Protein AF-A0A5Q0P3U8-F1 (afdb_monomer_lite)

Foldseek 3Di:
DDPVVVVLVVLVVVLVVLLVVLVVVLVVCCVPPVPNVVSVVSNVVSVVSVVVSVVSVVVVVVVLVVLLLVLLVLLVVLLVVLVVVVVVVVCVVVVPPVVCVPPQPDLVNLVVVLVVLVVNLVVSLVSLVVSLVVDDPVLVVLSVVLNVVSVVVNVVSVVVNVCVVPDDDDDDDCVSNVVSSVVNSVSSVCSNVVDD

Organism: NCBI:txid2662362

Radius of gyration: 30.24 Å; chains: 1; bounding box: 71×27×87 Å

Sequence (196 aa):
MKKSENLVATLLVIYGILCAISIALYALIQLFVDDKPTATNLLLWSATIFAPIAVLMTYTSWKEQKREEEVANLARKLHIDLTKISSFVVDIAQSQNPKSRTTLIQKDGAKYLLKNFSSIISIHMGDLGRVKEYCNDEYSKVIDTFLLETEKVHQYIVYSAWELRKVDYQGVDLSDYHNNFRRMCDCLFEISNYRN

Secondary structure (DSSP, 8-state):
--HHHHHHHHHHHHHHHHHHHHHHHHHHHHHHT--HHHHHHHHHHHHHHHHHHHHHHHHHHHHHHHHHHHHHHHHHHHHHHHHHHHHHHHHHHHT--GGGHHHH-SHHHHHHHHHHHHHHHHHHHHHHHHHHHHS-HHHHHHHHHHHHHHHHHHHHHHHHHHHTTT---PPP--HHHHHHHHHHHHHHHHHHHTT-

pLDDT: mean 70.53, std 15.49, range [35.03, 91.31]

Structure (mmCIF, N/CA/C/O backbone):
data_AF-A0A5Q0P3U8-F1
#
_entry.id   AF-A0A5Q0P3U8-F1
#
loop_
_atom_site.group_PDB
_atom_site.id
_atom_site.type_symbol
_atom_site.label_atom_id
_atom_site.label_alt_id
_atom_site.label_comp_id
_atom_site.label_asym_id
_atom_site.label_entity_id
_atom_site.label_seq_id
_atom_site.pdbx_PDB_ins_code
_atom_site.Cartn_x
_atom_site.Cartn_y
_atom_site.Cartn_z
_atom_site.occupancy
_atom_site.B_iso_or_equiv
_atom_site.auth_seq_id
_atom_site.auth_comp_id
_atom_site.auth_asym_id
_atom_site.auth_atom_id
_atom_site.pdbx_PDB_model_num
ATOM 1 N N . MET A 1 1 ? -4.108 8.357 -15.862 1.00 43.06 1 MET A N 1
ATOM 2 C CA . MET A 1 1 ? -2.711 8.008 -16.210 1.00 43.06 1 MET A CA 1
ATOM 3 C C . MET A 1 1 ? -1.773 8.920 -15.435 1.00 43.06 1 MET A C 1
ATOM 5 O O . MET A 1 1 ? -1.843 10.134 -15.607 1.00 43.06 1 MET A O 1
ATOM 9 N N . LYS A 1 2 ? -0.990 8.367 -14.501 1.00 46.69 2 LYS A N 1
ATOM 10 C CA . LYS A 1 2 ? -0.127 9.144 -13.596 1.00 46.69 2 LYS A CA 1
ATOM 11 C C . LYS A 1 2 ? 1.089 9.663 -14.378 1.00 46.69 2 LYS A C 1
ATOM 13 O O . LYS A 1 2 ? 1.760 8.916 -15.078 1.00 46.69 2 LYS A O 1
ATOM 18 N N . LYS A 1 3 ? 1.382 10.959 -14.247 1.00 53.56 3 LYS A N 1
ATOM 19 C CA . LYS A 1 3 ? 2.407 11.728 -14.988 1.00 53.56 3 LYS A CA 1
ATOM 20 C C . LYS A 1 3 ? 3.816 11.089 -15.021 1.00 53.56 3 LYS A C 1
ATOM 22 O O . LYS A 1 3 ? 4.586 11.386 -15.927 1.00 53.56 3 LYS A O 1
ATOM 27 N N . SER A 1 4 ? 4.147 10.218 -14.063 1.00 53.84 4 SER A N 1
ATOM 28 C CA . SER A 1 4 ? 5.439 9.524 -13.941 1.00 53.84 4 SER A CA 1
ATOM 29 C C . SER A 1 4 ? 5.621 8.335 -14.892 1.00 53.84 4 SER A C 1
ATOM 31 O O . SER A 1 4 ? 6.727 8.135 -15.384 1.00 53.84 4 SER A O 1
ATOM 33 N N . GLU A 1 5 ? 4.562 7.576 -15.192 1.00 60.44 5 GLU A N 1
ATOM 34 C CA . GLU A 1 5 ? 4.621 6.460 -16.158 1.00 60.44 5 GLU A CA 1
ATOM 35 C C . GLU A 1 5 ? 4.945 6.982 -17.561 1.00 60.44 5 GLU A C 1
ATOM 37 O O . GLU A 1 5 ? 5.726 6.389 -18.303 1.00 60.44 5 GLU A O 1
ATOM 42 N N . ASN A 1 6 ? 4.419 8.169 -17.877 1.00 73.62 6 ASN A N 1
ATOM 43 C CA . ASN A 1 6 ? 4.681 8.855 -19.133 1.00 73.62 6 ASN A CA 1
ATOM 44 C C . ASN A 1 6 ? 6.162 9.260 -19.272 1.00 73.62 6 ASN A C 1
ATOM 46 O O . ASN A 1 6 ? 6.720 9.193 -20.362 1.00 73.62 6 ASN A O 1
ATOM 50 N N . LEU A 1 7 ? 6.837 9.618 -18.172 1.00 81.12 7 LEU A N 1
ATOM 51 C CA . LEU A 1 7 ? 8.243 10.033 -18.208 1.00 81.12 7 LEU A CA 1
ATOM 52 C C . LEU A 1 7 ? 9.186 8.864 -18.527 1.00 81.12 7 LEU A C 1
ATOM 54 O O . LEU A 1 7 ? 10.048 9.000 -19.390 1.00 81.12 7 LEU A O 1
ATOM 58 N N . VAL A 1 8 ? 9.010 7.720 -17.858 1.00 83.94 8 VAL A N 1
ATOM 59 C CA . VAL A 1 8 ? 9.814 6.508 -18.103 1.00 83.94 8 VAL A CA 1
ATOM 60 C C . VAL A 1 8 ? 9.622 6.010 -19.531 1.00 83.94 8 VAL A C 1
ATOM 62 O O . VAL A 1 8 ? 10.599 5.735 -20.225 1.00 83.94 8 VAL A O 1
ATOM 65 N N . ALA A 1 9 ? 8.369 5.942 -19.988 1.00 84.75 9 ALA A N 1
ATOM 66 C CA . ALA A 1 9 ? 8.050 5.541 -21.353 1.00 84.75 9 ALA A CA 1
ATOM 67 C C . ALA A 1 9 ? 8.677 6.497 -22.380 1.00 84.75 9 ALA A C 1
ATOM 69 O O . ALA A 1 9 ? 9.305 6.052 -23.338 1.00 84.75 9 ALA A O 1
ATOM 70 N N . THR A 1 10 ? 8.586 7.808 -22.143 1.00 86.69 10 THR A N 1
ATOM 71 C CA . THR A 1 10 ? 9.202 8.825 -23.008 1.00 86.69 10 THR A CA 1
ATOM 72 C C . THR A 1 10 ? 10.727 8.687 -23.047 1.00 86.69 10 THR A C 1
ATOM 74 O O . THR A 1 10 ? 11.317 8.740 -24.124 1.00 86.69 10 THR A O 1
ATOM 77 N N . LEU A 1 11 ? 11.377 8.453 -21.901 1.00 87.19 11 LEU A N 1
ATOM 78 C CA . LEU A 1 11 ? 12.824 8.226 -21.820 1.00 87.19 11 LEU A CA 1
ATOM 79 C C . LEU A 1 11 ? 13.259 6.973 -22.589 1.00 87.19 11 LEU A C 1
ATOM 81 O O . LEU A 1 11 ? 14.266 7.024 -23.291 1.00 87.19 11 LEU A O 1
ATOM 85 N N . LEU A 1 12 ? 12.497 5.878 -22.511 1.00 88.25 12 LEU A N 1
ATOM 86 C CA . LEU A 1 12 ? 12.765 4.661 -23.284 1.00 88.25 12 LEU A CA 1
ATOM 87 C C . LEU A 1 12 ? 12.628 4.889 -24.791 1.00 88.25 12 LEU A C 1
ATOM 89 O O . LEU A 1 12 ? 13.459 4.403 -25.555 1.00 88.25 12 LEU A O 1
ATOM 93 N N . VAL A 1 13 ? 11.620 5.650 -25.222 1.00 90.38 13 VAL A N 1
ATOM 94 C CA . VAL A 1 13 ? 11.435 6.000 -26.639 1.00 90.38 13 VAL A CA 1
ATOM 95 C C . VAL A 1 13 ? 12.601 6.852 -27.142 1.00 90.38 13 VAL A C 1
ATOM 97 O O . VAL A 1 13 ? 13.189 6.536 -28.175 1.00 90.38 13 VAL A O 1
ATOM 100 N N . ILE A 1 14 ? 12.981 7.892 -26.394 1.00 89.56 14 ILE A N 1
ATOM 101 C CA . ILE A 1 14 ? 14.126 8.751 -26.732 1.00 89.56 14 ILE A CA 1
ATOM 102 C C . ILE A 1 14 ? 15.418 7.925 -26.788 1.00 89.56 14 ILE A C 1
ATOM 104 O O . ILE A 1 14 ? 16.181 8.044 -27.747 1.00 89.56 14 ILE A O 1
ATOM 108 N N . TYR A 1 15 ? 15.640 7.051 -25.804 1.00 90.06 15 TYR A N 1
ATOM 109 C CA . TYR A 1 15 ? 16.779 6.137 -25.779 1.00 90.06 15 TYR A CA 1
ATOM 110 C C . TYR A 1 15 ? 16.796 5.196 -26.992 1.00 90.06 15 TYR A C 1
ATOM 112 O O . TYR A 1 15 ? 17.839 5.035 -27.620 1.00 90.06 15 TYR A O 1
ATOM 120 N N . GLY A 1 16 ? 15.649 4.624 -27.369 1.00 90.38 16 GLY A N 1
ATOM 121 C CA . GLY A 1 16 ? 15.527 3.760 -28.544 1.00 90.38 16 GLY A CA 1
ATOM 122 C C . GLY A 1 16 ? 15.890 4.477 -29.847 1.00 90.38 16 GLY A C 1
ATOM 123 O O . GLY A 1 16 ? 16.629 3.927 -30.662 1.00 90.38 16 GLY A O 1
ATOM 124 N N . ILE A 1 17 ? 15.441 5.727 -30.014 1.00 91.31 17 ILE A N 1
ATOM 125 C CA . ILE A 1 17 ? 15.786 6.564 -31.174 1.00 91.31 17 ILE A CA 1
ATOM 126 C C . ILE A 1 17 ? 17.290 6.864 -31.199 1.00 91.31 17 ILE A C 1
ATOM 128 O O . ILE A 1 17 ? 17.935 6.676 -32.229 1.00 91.31 17 ILE A O 1
ATOM 132 N N . LEU A 1 18 ? 17.865 7.288 -30.069 1.00 89.50 18 LEU A N 1
ATOM 133 C CA . LEU A 1 18 ? 19.304 7.554 -29.946 1.00 89.50 18 LEU A CA 1
ATOM 134 C C . LEU A 1 18 ? 20.138 6.310 -30.257 1.00 89.50 18 LEU A C 1
ATOM 136 O O . LEU A 1 18 ? 21.092 6.394 -31.021 1.00 89.50 18 LEU A O 1
ATOM 140 N N . CYS A 1 19 ? 19.748 5.153 -29.724 1.00 89.06 19 CYS A N 1
ATOM 141 C CA . CYS A 1 19 ? 20.422 3.883 -29.967 1.00 89.06 19 CYS A CA 1
ATOM 142 C C . CYS A 1 19 ? 20.376 3.495 -31.455 1.00 89.06 19 CYS A C 1
ATOM 144 O O . CYS A 1 19 ? 21.406 3.156 -32.037 1.00 89.06 19 CYS A O 1
ATOM 146 N N . ALA A 1 20 ? 19.216 3.633 -32.109 1.00 90.69 20 ALA A N 1
ATOM 147 C CA . ALA A 1 20 ? 19.079 3.380 -33.543 1.00 90.69 20 ALA A CA 1
ATOM 148 C C . ALA A 1 20 ? 19.974 4.308 -34.385 1.00 90.69 20 ALA A C 1
ATOM 150 O O . ALA A 1 20 ? 20.633 3.849 -35.319 1.00 90.69 20 ALA A O 1
ATOM 151 N N . ILE A 1 21 ? 20.053 5.594 -34.024 1.00 91.12 21 ILE A N 1
ATOM 152 C CA . ILE A 1 21 ? 20.949 6.560 -34.674 1.00 91.12 21 ILE A CA 1
ATOM 153 C C . ILE A 1 21 ? 22.417 6.175 -34.448 1.00 91.12 21 ILE A C 1
ATOM 155 O O . ILE A 1 21 ? 23.193 6.176 -35.401 1.00 91.12 21 ILE A O 1
ATOM 159 N N . SER A 1 22 ? 22.810 5.799 -33.228 1.00 88.81 22 SER A N 1
ATOM 160 C CA . SER A 1 22 ? 24.178 5.365 -32.921 1.00 88.81 22 SER A CA 1
ATOM 161 C C . SER A 1 22 ? 24.586 4.120 -33.714 1.00 88.81 22 SER A C 1
ATOM 163 O O . SER A 1 22 ? 25.712 4.060 -34.204 1.00 88.81 22 SER A O 1
ATOM 165 N N . ILE A 1 23 ? 23.677 3.159 -33.904 1.00 88.69 23 ILE A N 1
ATOM 166 C CA . ILE A 1 23 ? 23.913 1.965 -34.732 1.00 88.69 23 ILE A CA 1
ATOM 167 C C . ILE A 1 23 ? 24.040 2.340 -36.215 1.00 88.69 23 ILE A C 1
ATOM 169 O O . ILE A 1 23 ? 24.947 1.861 -36.896 1.00 88.69 23 ILE A O 1
ATOM 173 N N . ALA A 1 24 ? 23.173 3.223 -36.719 1.00 90.69 24 ALA A N 1
ATOM 174 C CA . ALA A 1 24 ? 23.244 3.692 -38.102 1.00 90.69 24 ALA A CA 1
ATOM 175 C C . ALA A 1 24 ? 24.560 4.440 -38.381 1.00 90.69 24 ALA A C 1
ATOM 177 O O . ALA A 1 24 ? 25.227 4.176 -39.381 1.00 90.69 24 ALA A O 1
ATOM 178 N N . LEU A 1 25 ? 24.977 5.323 -37.469 1.00 87.44 25 LEU A N 1
ATOM 179 C CA . LEU A 1 25 ? 26.251 6.038 -37.558 1.00 87.44 25 LEU A CA 1
ATOM 180 C C . LEU A 1 25 ? 27.449 5.092 -37.452 1.00 87.44 25 LEU A C 1
ATOM 182 O O . LEU A 1 25 ? 28.400 5.248 -38.211 1.00 87.44 25 LEU A O 1
ATOM 186 N N . TYR A 1 26 ? 27.399 4.086 -36.576 1.00 87.88 26 TYR A N 1
ATOM 187 C CA . TYR A 1 26 ? 28.431 3.050 -36.495 1.00 87.88 26 TYR A CA 1
ATOM 188 C C . TYR A 1 26 ? 28.626 2.339 -37.842 1.00 87.88 26 TYR A C 1
ATOM 190 O O . TYR A 1 26 ? 29.757 2.216 -38.315 1.00 87.88 26 TYR A O 1
ATOM 198 N N . ALA A 1 27 ? 27.529 1.919 -38.481 1.00 87.25 27 ALA A N 1
ATOM 199 C CA . ALA A 1 27 ? 27.572 1.249 -39.779 1.00 87.25 27 ALA A CA 1
ATOM 200 C C . ALA A 1 27 ? 28.149 2.160 -40.876 1.00 87.25 27 ALA A C 1
ATOM 202 O O . ALA A 1 27 ? 28.976 1.719 -41.673 1.00 87.25 27 ALA A O 1
ATOM 203 N N . LEU A 1 28 ? 27.768 3.442 -40.889 1.00 88.56 28 LEU A N 1
ATOM 204 C CA . LEU A 1 28 ? 28.307 4.422 -41.836 1.00 88.56 28 LEU A CA 1
ATOM 205 C C . LEU A 1 28 ? 29.806 4.682 -41.617 1.00 88.56 28 LEU A C 1
ATOM 207 O O . LEU A 1 28 ? 30.563 4.711 -42.583 1.00 88.56 28 LEU A O 1
ATOM 211 N N . ILE A 1 29 ? 30.259 4.830 -40.369 1.00 87.50 29 ILE A N 1
ATOM 212 C CA . ILE A 1 29 ? 31.680 5.058 -40.057 1.00 87.50 29 ILE A CA 1
ATOM 213 C C . ILE A 1 29 ? 32.525 3.851 -40.481 1.00 87.50 29 ILE A C 1
ATOM 215 O O . ILE A 1 29 ? 33.578 4.038 -41.088 1.00 87.50 29 ILE A O 1
ATOM 219 N N . GLN A 1 30 ? 32.057 2.621 -40.239 1.00 84.00 30 GLN A N 1
ATOM 220 C CA . GLN A 1 30 ? 32.757 1.427 -40.723 1.00 84.00 30 GLN A CA 1
ATOM 221 C C . GLN A 1 30 ? 32.831 1.352 -42.250 1.00 84.00 30 GLN A C 1
ATOM 223 O O . GLN A 1 30 ? 33.855 0.935 -42.778 1.00 84.00 30 GLN A O 1
ATOM 228 N N . LEU A 1 31 ? 31.769 1.748 -42.957 1.00 86.38 31 LEU A N 1
ATOM 229 C CA . LEU A 1 31 ? 31.726 1.671 -44.419 1.00 86.38 31 LEU A CA 1
ATOM 230 C C . LEU A 1 31 ? 32.585 2.736 -45.112 1.00 86.38 31 LEU A C 1
ATOM 232 O O . LEU A 1 31 ? 33.141 2.457 -46.171 1.00 86.38 31 LEU A O 1
ATOM 236 N N . PHE A 1 32 ? 32.676 3.947 -44.552 1.00 87.56 32 PHE A N 1
ATOM 237 C CA . PHE A 1 32 ? 33.272 5.097 -45.247 1.00 87.56 32 PHE A CA 1
ATOM 238 C C . PHE A 1 32 ? 34.578 5.624 -44.641 1.00 87.56 32 PHE A C 1
ATOM 240 O O . PHE A 1 32 ? 35.317 6.314 -45.340 1.00 87.56 32 PHE A O 1
ATOM 247 N N . VAL A 1 33 ? 34.860 5.350 -43.364 1.00 84.00 33 VAL A N 1
ATOM 248 C CA . VAL A 1 33 ? 35.968 5.986 -42.618 1.00 84.00 33 VAL A CA 1
ATOM 249 C C . VAL A 1 33 ? 36.934 4.958 -42.003 1.00 84.00 33 VAL A C 1
ATOM 251 O O . VAL A 1 33 ? 38.088 5.290 -41.763 1.00 84.00 33 VAL A O 1
ATOM 254 N N . ASP A 1 34 ? 36.484 3.718 -41.768 1.00 82.44 34 ASP A N 1
ATOM 255 C CA . ASP A 1 34 ? 37.233 2.611 -41.131 1.00 82.44 34 ASP A CA 1
ATOM 256 C C . ASP A 1 34 ? 37.857 2.965 -39.755 1.00 82.44 34 ASP A C 1
ATOM 258 O O . ASP A 1 34 ? 38.829 2.366 -39.294 1.00 82.44 34 ASP A O 1
ATOM 262 N N . ASP A 1 35 ? 37.262 3.934 -39.046 1.00 81.69 35 ASP A N 1
ATOM 263 C CA . ASP A 1 35 ? 37.667 4.360 -37.699 1.00 81.69 35 ASP A CA 1
ATOM 264 C C . ASP A 1 35 ? 36.862 3.625 -36.611 1.00 81.69 35 ASP A C 1
ATOM 266 O O . ASP A 1 35 ? 35.854 4.100 -36.071 1.00 81.69 35 ASP A O 1
ATOM 270 N N . LYS A 1 36 ? 37.314 2.407 -36.297 1.00 81.75 36 LYS A N 1
ATOM 271 C CA . LYS A 1 36 ? 36.687 1.521 -35.299 1.00 81.75 36 LYS A CA 1
ATOM 272 C C . LYS A 1 36 ? 36.660 2.102 -33.873 1.00 81.75 36 LYS A C 1
ATOM 274 O O . LYS A 1 36 ? 35.625 1.935 -33.215 1.00 81.75 36 LYS A O 1
ATOM 279 N N . PRO A 1 37 ? 37.722 2.758 -33.361 1.00 87.50 37 PRO A N 1
ATOM 280 C CA . PRO A 1 37 ? 37.703 3.385 -32.038 1.00 87.50 37 PRO A CA 1
ATOM 281 C C . PRO A 1 37 ? 36.572 4.403 -31.855 1.00 87.50 37 PRO A C 1
ATOM 283 O O . PRO A 1 37 ? 35.821 4.320 -30.880 1.00 87.50 37 PRO A O 1
ATOM 286 N N . THR A 1 38 ? 36.398 5.321 -32.806 1.00 82.94 38 THR A N 1
ATOM 287 C CA . THR A 1 38 ? 35.371 6.371 -32.715 1.00 82.94 38 THR A CA 1
ATOM 288 C C . THR A 1 38 ? 33.960 5.789 -32.780 1.00 82.94 38 THR A C 1
ATOM 290 O O . THR A 1 38 ? 33.102 6.146 -31.968 1.00 82.94 38 THR A O 1
ATOM 293 N N . ALA A 1 39 ? 33.730 4.827 -33.678 1.00 82.19 39 ALA A N 1
ATOM 294 C CA . ALA A 1 39 ? 32.445 4.144 -33.801 1.00 82.19 39 ALA A CA 1
ATOM 295 C C . ALA A 1 39 ? 32.078 3.369 -32.517 1.00 82.19 39 ALA A C 1
ATOM 297 O O . ALA A 1 39 ? 30.936 3.405 -32.056 1.00 82.19 39 ALA A O 1
ATOM 298 N N . THR A 1 40 ? 33.059 2.707 -31.899 1.00 84.69 40 THR A N 1
ATOM 299 C CA . THR A 1 40 ? 32.865 1.948 -30.652 1.00 84.69 40 THR A CA 1
ATOM 300 C C . THR A 1 40 ? 32.571 2.871 -29.470 1.00 84.69 40 THR A C 1
ATOM 302 O O . THR A 1 40 ? 31.669 2.589 -28.682 1.00 84.69 40 THR A O 1
ATOM 305 N N . ASN A 1 41 ? 33.265 4.010 -29.373 1.00 86.62 41 ASN A N 1
ATOM 306 C CA . ASN A 1 41 ? 32.997 5.012 -28.341 1.00 86.62 41 ASN A CA 1
ATOM 307 C C . ASN A 1 41 ? 31.566 5.559 -28.437 1.00 86.62 41 ASN A C 1
ATOM 309 O O . ASN A 1 41 ? 30.910 5.712 -27.410 1.00 86.62 41 ASN A O 1
ATOM 313 N N . LEU A 1 42 ? 31.048 5.797 -29.647 1.00 83.38 42 LEU A N 1
ATOM 314 C CA . LEU A 1 42 ? 29.670 6.260 -29.852 1.00 83.38 42 LEU A CA 1
ATOM 315 C C . LEU A 1 42 ? 28.634 5.269 -29.291 1.00 83.38 42 LEU A C 1
ATOM 317 O O . LEU A 1 42 ? 27.685 5.672 -28.615 1.00 83.38 42 LEU A O 1
ATOM 321 N N . LEU A 1 43 ? 28.836 3.968 -29.525 1.00 84.25 43 LEU A N 1
ATOM 322 C CA . LEU A 1 43 ? 27.988 2.918 -28.955 1.00 84.25 43 LEU A CA 1
ATOM 323 C C . LEU A 1 43 ? 28.120 2.855 -27.429 1.00 84.25 43 LEU A C 1
ATOM 325 O O . LEU A 1 43 ? 27.114 2.717 -26.732 1.00 84.25 43 LEU A O 1
ATOM 329 N N . LEU A 1 44 ? 29.331 3.029 -26.898 1.00 86.25 44 LEU A N 1
ATOM 330 C CA . LEU A 1 44 ? 29.579 3.041 -25.457 1.00 86.25 44 LEU A CA 1
ATOM 331 C C . LEU A 1 44 ? 28.826 4.185 -24.756 1.00 86.25 44 LEU A C 1
ATOM 333 O O . LEU A 1 44 ? 28.197 3.966 -23.723 1.00 86.25 44 LEU A O 1
ATOM 337 N N . TRP A 1 45 ? 28.813 5.380 -25.354 1.00 83.81 45 TRP A N 1
ATOM 338 C CA . TRP A 1 45 ? 28.039 6.527 -24.862 1.00 83.81 45 TRP A CA 1
ATOM 339 C C . TRP A 1 45 ? 26.528 6.300 -24.915 1.00 83.81 45 TRP A C 1
ATOM 341 O O . TRP A 1 45 ? 25.799 6.786 -24.054 1.00 83.81 45 TRP A O 1
ATOM 351 N N . SER A 1 46 ? 26.034 5.533 -25.889 1.00 82.00 46 SER A N 1
ATOM 352 C CA . SER A 1 46 ? 24.623 5.143 -25.884 1.00 82.00 46 SER A CA 1
ATOM 353 C C . SER A 1 46 ? 24.319 4.201 -24.708 1.00 82.00 46 SER A C 1
ATOM 355 O O . SER A 1 46 ? 23.337 4.398 -23.997 1.00 82.00 46 SER A O 1
ATOM 357 N N . ALA A 1 47 ? 25.199 3.241 -24.405 1.00 83.25 47 ALA A N 1
ATOM 358 C CA . ALA A 1 47 ? 25.012 2.304 -23.297 1.00 83.25 47 ALA A CA 1
ATOM 359 C C . ALA A 1 47 ? 25.033 2.985 -21.914 1.00 83.25 47 ALA A C 1
ATOM 361 O O . ALA A 1 47 ? 24.290 2.580 -21.018 1.00 83.25 47 ALA A O 1
ATOM 362 N N . THR A 1 48 ? 25.819 4.051 -21.729 1.00 87.12 48 THR A N 1
ATOM 363 C CA . THR A 1 48 ? 25.872 4.782 -20.450 1.00 87.12 48 THR A CA 1
ATOM 364 C C . THR A 1 48 ? 24.578 5.531 -20.128 1.00 87.12 48 THR A C 1
ATOM 366 O O . THR A 1 48 ? 24.274 5.718 -18.952 1.00 87.12 48 THR A O 1
ATOM 369 N N . ILE A 1 49 ? 23.772 5.894 -21.133 1.00 84.12 49 ILE A N 1
ATOM 370 C CA . ILE A 1 49 ? 22.452 6.525 -20.947 1.00 84.12 49 ILE A CA 1
ATOM 371 C C . ILE A 1 49 ? 21.404 5.510 -20.459 1.00 84.12 49 ILE A C 1
ATOM 373 O O . ILE A 1 49 ? 20.464 5.878 -19.755 1.00 84.12 49 ILE A O 1
ATOM 377 N N . PHE A 1 50 ? 21.572 4.221 -20.766 1.00 85.69 50 PHE A N 1
ATOM 378 C CA . PHE A 1 50 ? 20.634 3.177 -20.344 1.00 85.69 50 PHE A CA 1
ATOM 379 C C . PHE A 1 50 ? 20.656 2.935 -18.829 1.00 85.69 50 PHE A C 1
ATOM 381 O O . PHE A 1 50 ? 19.605 2.789 -18.205 1.00 85.69 50 PHE A O 1
ATOM 388 N N . ALA A 1 51 ? 21.845 2.930 -18.222 1.00 86.12 51 ALA A N 1
ATOM 389 C CA . ALA A 1 51 ? 22.023 2.662 -16.796 1.00 86.12 51 ALA A CA 1
ATOM 390 C C . ALA A 1 51 ? 21.159 3.556 -15.872 1.00 86.12 51 ALA A C 1
ATOM 392 O O . ALA A 1 51 ? 20.425 3.008 -15.048 1.00 86.12 51 ALA A O 1
ATOM 393 N N . PRO A 1 52 ? 21.155 4.900 -15.994 1.00 87.25 52 PRO A N 1
ATOM 394 C CA . PRO A 1 52 ? 20.298 5.747 -15.165 1.00 87.25 52 PRO A CA 1
ATOM 395 C C . PRO A 1 52 ? 18.797 5.550 -15.436 1.00 87.25 52 PRO A C 1
ATOM 397 O O . PRO A 1 52 ? 18.005 5.655 -14.501 1.00 87.25 52 PRO A O 1
ATOM 400 N N . ILE A 1 53 ? 18.386 5.213 -16.668 1.00 87.06 53 ILE A N 1
ATOM 401 C CA . ILE A 1 53 ? 16.981 4.889 -16.987 1.00 87.06 53 ILE A CA 1
ATOM 402 C C . ILE A 1 53 ? 16.557 3.609 -16.255 1.00 87.06 53 ILE A C 1
ATOM 404 O O . ILE A 1 53 ? 15.516 3.589 -15.597 1.00 87.06 53 ILE A O 1
ATOM 408 N N . ALA A 1 54 ? 17.390 2.567 -16.305 1.00 86.19 54 ALA A N 1
ATOM 409 C CA . ALA A 1 54 ? 17.148 1.305 -15.610 1.00 86.19 54 ALA A CA 1
ATOM 410 C C . ALA A 1 54 ? 17.087 1.487 -14.084 1.00 86.19 54 ALA A C 1
ATOM 412 O O . ALA A 1 54 ? 16.210 0.924 -13.421 1.00 86.19 54 ALA A O 1
ATOM 413 N N . VAL A 1 55 ? 17.967 2.321 -13.520 1.00 89.19 55 VAL A N 1
ATOM 414 C CA . VAL A 1 55 ? 17.927 2.689 -12.096 1.00 89.19 55 VAL A CA 1
ATOM 415 C C . VAL A 1 55 ? 16.623 3.400 -11.756 1.00 89.19 55 VAL A C 1
ATOM 417 O O . VAL A 1 55 ? 15.989 3.049 -10.764 1.00 89.19 55 VAL A O 1
ATOM 420 N N . LEU A 1 56 ? 16.180 4.354 -12.578 1.00 88.38 56 LEU A N 1
ATOM 421 C CA . LEU A 1 56 ? 14.938 5.084 -12.338 1.00 88.38 56 LEU A CA 1
ATOM 422 C C . LEU A 1 56 ? 13.719 4.151 -12.373 1.00 88.38 56 LEU A C 1
ATOM 424 O O . LEU A 1 56 ? 12.894 4.216 -11.466 1.00 88.38 56 LEU A O 1
ATOM 428 N N . MET A 1 57 ? 13.647 3.231 -13.339 1.00 85.50 57 MET A N 1
ATOM 429 C CA . MET A 1 57 ? 12.599 2.200 -13.410 1.00 85.50 57 MET A CA 1
ATOM 430 C C . MET A 1 57 ? 12.588 1.283 -12.184 1.00 85.50 57 MET A C 1
ATOM 432 O O . MET A 1 57 ? 11.534 0.988 -11.609 1.00 85.50 57 MET A O 1
ATOM 436 N N . THR A 1 58 ? 13.772 0.824 -11.780 1.00 86.88 58 THR A N 1
ATOM 437 C CA . THR A 1 58 ? 13.927 -0.067 -10.627 1.00 86.88 58 THR A CA 1
ATOM 438 C C . THR A 1 58 ? 13.534 0.659 -9.348 1.00 86.88 58 THR A C 1
ATOM 440 O O . THR A 1 58 ? 12.798 0.112 -8.535 1.00 86.88 58 THR A O 1
ATOM 443 N N . TYR A 1 59 ? 13.944 1.919 -9.199 1.00 87.69 59 TYR A N 1
ATOM 444 C CA . TYR A 1 59 ? 13.606 2.748 -8.051 1.00 87.69 59 TYR A CA 1
ATOM 445 C C . TYR A 1 59 ? 12.106 3.037 -7.964 1.00 87.69 59 TYR A C 1
ATOM 447 O O . TYR A 1 59 ? 11.531 2.914 -6.885 1.00 87.69 59 TYR A O 1
ATOM 455 N N . THR A 1 60 ? 11.445 3.384 -9.075 1.00 84.75 60 THR A N 1
ATOM 456 C CA . THR A 1 60 ? 9.992 3.621 -9.067 1.00 84.75 60 THR A CA 1
ATOM 457 C C . THR A 1 60 ? 9.225 2.362 -8.698 1.00 84.75 60 THR A C 1
ATOM 459 O O . THR A 1 60 ? 8.300 2.429 -7.894 1.00 84.75 60 THR A O 1
ATOM 462 N N . SER A 1 61 ? 9.648 1.215 -9.233 1.00 83.62 61 SER A N 1
ATOM 463 C CA . SER A 1 61 ? 9.036 -0.077 -8.921 1.00 83.62 61 SER A CA 1
ATOM 464 C C . SER A 1 61 ? 9.264 -0.438 -7.456 1.00 83.62 61 SER A C 1
ATOM 466 O O . SER A 1 61 ? 8.314 -0.708 -6.734 1.00 83.62 61 SER A O 1
ATOM 468 N N . TRP A 1 62 ? 10.507 -0.355 -6.977 1.00 88.12 62 TRP A N 1
ATOM 469 C CA . TRP A 1 62 ? 10.863 -0.619 -5.584 1.00 88.12 62 TRP A CA 1
ATOM 470 C C . TRP A 1 62 ? 10.105 0.284 -4.608 1.00 88.12 62 TRP A C 1
ATOM 472 O O . TRP A 1 62 ? 9.596 -0.196 -3.600 1.00 88.12 62 TRP A O 1
ATOM 482 N N . LYS A 1 63 ? 9.978 1.577 -4.922 1.00 85.94 63 LYS A N 1
ATOM 483 C CA . LYS A 1 63 ? 9.220 2.533 -4.111 1.00 85.94 63 LYS A CA 1
ATOM 484 C C . LYS A 1 63 ? 7.746 2.140 -4.008 1.00 85.94 63 LYS A C 1
ATOM 486 O O . LYS A 1 63 ? 7.183 2.222 -2.920 1.00 85.94 63 LYS A O 1
ATOM 491 N N . GLU A 1 64 ? 7.130 1.714 -5.111 1.00 82.31 64 GLU A N 1
ATOM 492 C CA . GLU A 1 64 ? 5.742 1.235 -5.111 1.00 82.31 64 GLU A CA 1
ATOM 493 C C . GLU A 1 64 ? 5.601 -0.026 -4.253 1.00 82.31 64 GLU A C 1
ATOM 495 O O . GLU A 1 64 ? 4.763 -0.076 -3.355 1.00 82.31 64 GLU A O 1
ATOM 500 N N . GLN A 1 65 ? 6.497 -0.997 -4.452 1.00 82.19 65 GLN A N 1
ATOM 501 C CA . GLN A 1 65 ? 6.519 -2.237 -3.680 1.00 82.19 65 GLN A CA 1
ATOM 502 C C . GLN A 1 65 ? 6.706 -1.982 -2.178 1.00 82.19 65 GLN A C 1
ATOM 504 O O . GLN A 1 65 ? 6.037 -2.612 -1.363 1.00 82.19 65 GLN A O 1
ATOM 509 N N . LYS A 1 66 ? 7.592 -1.052 -1.804 1.00 85.00 66 LYS A N 1
ATOM 510 C CA . LYS A 1 66 ? 7.813 -0.684 -0.403 1.00 85.00 66 LYS A CA 1
ATOM 511 C C . LYS A 1 66 ? 6.613 0.017 0.211 1.00 85.00 66 LYS A C 1
ATOM 513 O O . LYS A 1 66 ? 6.281 -0.269 1.355 1.00 85.00 66 LYS A O 1
ATOM 518 N N . ARG A 1 67 ? 5.930 0.877 -0.548 1.00 79.94 67 ARG A N 1
ATOM 519 C CA . ARG A 1 67 ? 4.693 1.512 -0.083 1.00 79.94 67 ARG A CA 1
ATOM 520 C C . ARG A 1 67 ? 3.608 0.474 0.209 1.00 79.94 67 ARG A C 1
ATOM 522 O O . ARG A 1 67 ? 2.960 0.549 1.246 1.00 79.94 67 ARG A O 1
ATOM 529 N N . GLU A 1 68 ? 3.420 -0.498 -0.680 1.00 79.75 68 GLU A N 1
ATOM 530 C CA . GLU A 1 68 ? 2.464 -1.595 -0.466 1.00 79.75 68 GLU A CA 1
ATOM 531 C C . GLU A 1 68 ? 2.810 -2.423 0.780 1.00 79.75 68 GLU A C 1
ATOM 533 O O . GLU A 1 68 ? 1.928 -2.759 1.567 1.00 79.75 68 GLU A O 1
ATOM 538 N N . GLU A 1 69 ? 4.095 -2.709 0.997 1.00 83.31 69 GLU A N 1
ATOM 539 C CA . GLU A 1 69 ? 4.575 -3.435 2.177 1.00 83.31 69 GLU A CA 1
ATOM 540 C C . GLU A 1 69 ? 4.296 -2.673 3.483 1.00 83.31 69 GLU A C 1
ATOM 542 O O . GLU A 1 69 ? 3.841 -3.263 4.465 1.00 83.31 69 GLU A O 1
ATOM 547 N N . GLU A 1 70 ? 4.520 -1.357 3.503 1.00 83.81 70 GLU A N 1
ATOM 548 C CA . GLU A 1 70 ? 4.197 -0.506 4.653 1.00 83.81 70 GLU A CA 1
ATOM 549 C C . GLU A 1 70 ? 2.698 -0.522 4.972 1.00 83.81 70 GLU A C 1
ATOM 551 O O . GLU A 1 70 ? 2.320 -0.683 6.135 1.00 83.81 70 GLU A O 1
ATOM 556 N N . VAL A 1 71 ? 1.844 -0.424 3.949 1.00 81.44 71 VAL A N 1
ATOM 557 C CA . VAL A 1 71 ? 0.383 -0.472 4.109 1.00 81.44 71 VAL A CA 1
ATOM 558 C C . VAL A 1 71 ? -0.067 -1.837 4.626 1.00 81.44 71 VAL A C 1
ATOM 560 O O . VAL A 1 71 ? -0.851 -1.895 5.571 1.00 81.44 71 VAL A O 1
ATOM 563 N N . ALA A 1 72 ? 0.465 -2.932 4.080 1.00 79.94 72 ALA A N 1
ATOM 564 C CA . ALA A 1 72 ? 0.148 -4.283 4.540 1.00 79.94 72 ALA A CA 1
ATOM 565 C C . ALA A 1 72 ? 0.571 -4.506 6.002 1.00 79.94 72 ALA A C 1
ATOM 567 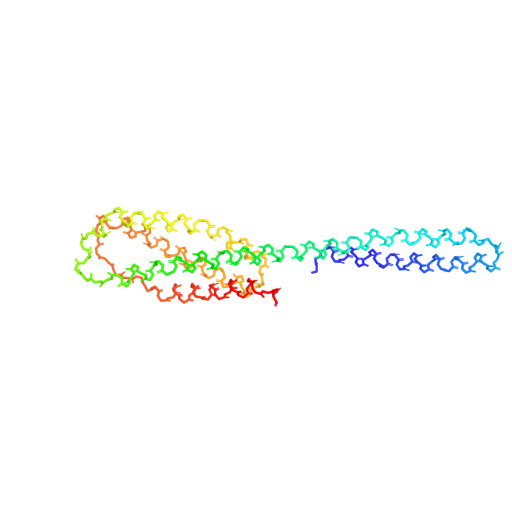O O . ALA A 1 72 ? -0.169 -5.099 6.790 1.00 79.94 72 ALA A O 1
ATOM 568 N N . ASN A 1 73 ? 1.740 -3.994 6.397 1.00 83.25 73 ASN A N 1
ATOM 569 C CA . ASN A 1 73 ? 2.214 -4.067 7.777 1.00 83.25 73 ASN A CA 1
ATOM 570 C C . ASN A 1 73 ? 1.345 -3.238 8.730 1.00 83.25 73 ASN A C 1
ATOM 572 O O . ASN A 1 73 ? 1.020 -3.705 9.826 1.00 83.25 73 ASN A O 1
ATOM 576 N N . LEU A 1 74 ? 0.935 -2.037 8.311 1.00 82.25 74 LEU A N 1
ATOM 577 C CA . LEU A 1 74 ? 0.021 -1.196 9.079 1.00 82.25 74 LEU A CA 1
ATOM 578 C C . LEU A 1 74 ? -1.349 -1.869 9.235 1.00 82.25 74 LEU A C 1
ATOM 580 O O . LEU A 1 74 ? -1.859 -1.956 10.350 1.00 82.25 74 LEU A O 1
ATOM 584 N N . ALA A 1 75 ? -1.900 -2.421 8.151 1.00 78.38 75 ALA A N 1
ATOM 585 C CA . ALA A 1 75 ? -3.160 -3.156 8.167 1.00 78.38 75 ALA A CA 1
ATOM 586 C C . ALA A 1 75 ? -3.095 -4.381 9.090 1.00 78.38 75 ALA A C 1
ATOM 588 O O . ALA A 1 75 ? -3.999 -4.590 9.896 1.00 78.38 75 ALA A O 1
ATOM 589 N N . ARG A 1 76 ? -1.990 -5.139 9.060 1.00 82.19 76 ARG A N 1
ATOM 590 C CA . ARG A 1 76 ? -1.768 -6.275 9.969 1.00 82.19 76 ARG A CA 1
ATOM 591 C C . ARG A 1 76 ? -1.769 -5.843 11.431 1.00 82.19 76 ARG A C 1
ATOM 593 O O . ARG A 1 76 ? -2.400 -6.487 12.267 1.00 82.19 76 ARG A O 1
ATOM 600 N N . LYS A 1 77 ? -1.064 -4.754 11.747 1.00 81.44 77 LYS A N 1
ATOM 601 C CA . LYS A 1 77 ? -1.022 -4.204 13.104 1.00 81.44 77 LYS A CA 1
ATOM 602 C C . LYS A 1 77 ? -2.421 -3.788 13.564 1.00 81.44 77 LYS A C 1
ATOM 604 O O . LYS A 1 77 ? -2.841 -4.187 14.646 1.00 81.44 77 LYS A O 1
ATOM 609 N N . LEU A 1 78 ? -3.155 -3.065 12.716 1.00 77.94 78 LEU A N 1
ATOM 610 C CA . LEU A 1 78 ? -4.533 -2.662 12.994 1.00 77.94 78 LEU A CA 1
ATOM 611 C C . LEU A 1 78 ? -5.454 -3.862 13.203 1.00 77.94 78 LEU A C 1
ATOM 613 O O . LEU A 1 78 ? -6.220 -3.868 14.158 1.00 77.94 78 LEU A O 1
ATOM 617 N N . HIS A 1 79 ? -5.350 -4.893 12.368 1.00 78.38 79 HIS A N 1
ATOM 618 C CA . HIS A 1 79 ? -6.138 -6.113 12.512 1.00 78.38 79 HIS A CA 1
ATOM 619 C C . HIS A 1 79 ? -5.895 -6.785 13.874 1.00 78.38 79 HIS A C 1
ATOM 621 O O . HIS A 1 79 ? -6.846 -7.131 14.575 1.00 78.38 79 HIS A O 1
ATOM 627 N N . ILE A 1 80 ? -4.630 -6.917 14.289 1.00 76.88 80 ILE A N 1
ATOM 628 C CA . ILE A 1 80 ? -4.264 -7.489 15.593 1.00 76.88 80 ILE A CA 1
ATOM 629 C C . ILE A 1 80 ? -4.830 -6.645 16.741 1.00 76.88 80 ILE A C 1
ATOM 631 O O . ILE A 1 80 ? -5.415 -7.195 17.677 1.00 76.88 80 ILE A O 1
ATOM 635 N N . ASP A 1 81 ? -4.647 -5.327 16.688 1.00 73.19 81 ASP A N 1
ATOM 636 C CA . ASP A 1 81 ? -5.061 -4.426 17.763 1.00 73.19 81 ASP A CA 1
ATOM 637 C C . ASP A 1 81 ? -6.591 -4.378 17.887 1.00 73.19 81 ASP A C 1
ATOM 639 O O . ASP A 1 81 ? -7.127 -4.566 18.981 1.00 73.19 81 ASP A O 1
ATOM 643 N N . LEU A 1 82 ? -7.308 -4.243 16.767 1.00 72.69 82 LEU A N 1
ATOM 644 C CA . LEU A 1 82 ? -8.771 -4.243 16.734 1.00 72.69 82 LEU A CA 1
ATOM 645 C C . LEU A 1 82 ? -9.347 -5.579 17.215 1.00 72.69 82 LEU A C 1
ATOM 647 O O . LEU A 1 82 ? -10.268 -5.583 18.032 1.00 72.69 82 LEU A O 1
ATOM 651 N N . THR A 1 83 ? -8.780 -6.714 16.803 1.00 70.38 83 THR A N 1
ATOM 652 C CA . THR A 1 83 ? -9.260 -8.035 17.246 1.00 70.38 83 THR A CA 1
ATOM 653 C C . THR A 1 83 ? -9.129 -8.209 18.762 1.00 70.38 83 THR A C 1
ATOM 655 O O . THR A 1 83 ? -10.060 -8.696 19.405 1.00 70.38 83 THR A O 1
ATOM 658 N N . LYS A 1 84 ? -8.026 -7.741 19.365 1.00 69.25 84 LYS A N 1
ATOM 659 C CA . LYS A 1 84 ? -7.844 -7.746 20.831 1.00 69.25 84 LYS A CA 1
ATOM 660 C C . LYS A 1 84 ? -8.873 -6.875 21.553 1.00 69.25 84 LYS A C 1
ATOM 662 O O . LYS A 1 84 ? -9.339 -7.222 22.636 1.00 69.25 84 LYS A O 1
ATOM 667 N N . ILE A 1 85 ? -9.228 -5.734 20.969 1.00 66.31 85 ILE A N 1
ATOM 668 C CA . ILE A 1 85 ? -10.260 -4.852 21.527 1.00 66.31 85 ILE A CA 1
ATOM 669 C C . ILE A 1 85 ? -11.626 -5.525 21.432 1.00 66.31 85 ILE A C 1
ATOM 671 O O . ILE A 1 85 ? -12.386 -5.504 22.398 1.00 66.31 85 ILE A O 1
ATOM 675 N N . SER A 1 86 ? -11.924 -6.172 20.305 1.00 65.88 86 SER A N 1
ATOM 676 C CA . SER A 1 86 ? -13.173 -6.910 20.137 1.00 65.88 86 SER A CA 1
ATOM 677 C C . SER A 1 86 ? -13.315 -8.032 21.159 1.00 65.88 86 SER A C 1
ATOM 679 O O . SER A 1 86 ? -14.397 -8.176 21.723 1.00 65.88 86 SER A O 1
ATOM 681 N N . SER A 1 87 ? -12.262 -8.815 21.423 1.00 62.84 87 SER A N 1
ATOM 682 C CA . SER A 1 87 ? -12.328 -9.868 22.444 1.00 62.84 87 SER A CA 1
ATOM 683 C C . SER A 1 87 ? -12.567 -9.279 23.833 1.00 62.84 87 SER A C 1
ATOM 685 O O . SER A 1 87 ? -13.430 -9.759 24.554 1.00 62.84 87 SER A O 1
ATOM 687 N N . PHE A 1 88 ? -11.910 -8.164 24.166 1.00 59.88 88 PHE A N 1
ATOM 688 C CA . PHE A 1 88 ? -12.116 -7.475 25.440 1.00 59.88 88 PHE A CA 1
ATOM 689 C C . PHE A 1 88 ? -13.553 -6.945 25.615 1.00 59.88 88 PHE A C 1
ATOM 691 O O . PHE A 1 88 ? -14.132 -7.057 26.695 1.00 59.88 88 PHE A O 1
ATOM 698 N N . VAL A 1 89 ? -14.164 -6.402 24.557 1.00 58.75 89 VAL A N 1
ATOM 699 C CA . VAL A 1 89 ? -15.571 -5.956 24.578 1.00 58.75 89 VAL A CA 1
ATOM 700 C C . VAL A 1 89 ? -16.527 -7.142 24.743 1.00 58.75 89 VAL A C 1
ATOM 702 O O . VAL A 1 89 ? -17.498 -7.045 25.497 1.00 58.75 89 VAL A O 1
ATOM 705 N N . VAL A 1 90 ? -16.246 -8.269 24.083 1.00 59.44 90 VAL A N 1
ATOM 706 C CA . VAL A 1 90 ? -17.036 -9.502 24.213 1.00 59.44 90 VAL A CA 1
ATOM 707 C C . VAL A 1 90 ? -16.915 -10.089 25.621 1.00 59.44 90 VAL A C 1
ATOM 709 O O . VAL A 1 90 ? -17.938 -10.442 26.203 1.00 59.44 90 VAL A O 1
ATOM 712 N N . ASP A 1 91 ? -15.721 -10.111 26.212 1.00 53.59 91 ASP A N 1
ATOM 713 C CA . ASP A 1 91 ? -15.499 -10.584 27.584 1.00 53.59 91 ASP A CA 1
ATOM 714 C C . ASP A 1 91 ? -16.271 -9.733 28.604 1.00 53.59 91 ASP A C 1
ATOM 716 O O . ASP A 1 91 ? -16.916 -10.261 29.515 1.00 53.59 91 ASP A O 1
ATOM 720 N N . ILE A 1 92 ? -16.299 -8.408 28.415 1.00 50.06 92 ILE A N 1
ATOM 721 C CA . ILE A 1 92 ? -17.128 -7.504 29.223 1.00 50.06 92 ILE A CA 1
ATOM 722 C C . ILE A 1 92 ? -18.616 -7.832 29.045 1.00 50.06 92 ILE A C 1
ATOM 724 O O . ILE A 1 92 ? -19.343 -7.925 30.038 1.00 50.06 92 ILE A O 1
ATOM 728 N N . ALA A 1 93 ? -19.075 -8.050 27.810 1.00 48.06 93 ALA A N 1
ATOM 729 C CA . ALA A 1 93 ? -20.469 -8.372 27.514 1.00 48.06 93 ALA A CA 1
ATOM 730 C C . ALA A 1 93 ? -20.902 -9.751 28.052 1.00 48.06 93 ALA A C 1
ATOM 732 O O . ALA A 1 93 ? -22.046 -9.905 28.479 1.00 48.06 93 ALA A O 1
ATOM 733 N N . GLN A 1 94 ? -20.001 -10.736 28.076 1.00 45.97 94 GLN A N 1
ATOM 734 C CA . GLN A 1 94 ? -20.257 -12.093 28.572 1.00 45.97 94 GLN A CA 1
ATOM 735 C C . GLN A 1 94 ? -20.083 -12.229 30.091 1.00 45.97 94 GLN A C 1
ATOM 737 O O . GLN A 1 94 ? -20.685 -13.113 30.698 1.00 45.97 94 GLN A O 1
ATOM 742 N N . SER A 1 95 ? -19.366 -11.309 30.746 1.00 44.72 95 SER A N 1
ATOM 743 C CA . SER A 1 95 ? -19.265 -11.232 32.215 1.00 44.72 95 SER A CA 1
ATOM 744 C C . SER A 1 95 ? -20.581 -10.863 32.935 1.00 44.72 95 SER A C 1
ATOM 746 O O . SER A 1 95 ? -20.601 -10.707 34.160 1.00 44.72 95 SER A O 1
ATOM 748 N N . GLN A 1 96 ? -21.702 -10.770 32.203 1.00 43.84 96 GLN A N 1
ATOM 749 C CA . GLN A 1 96 ? -23.063 -10.497 32.682 1.00 43.84 96 GLN A CA 1
ATOM 750 C C . GLN A 1 96 ? -23.694 -11.639 33.502 1.00 43.84 96 GLN A C 1
ATOM 752 O O . GLN A 1 96 ? -24.851 -12.012 33.315 1.00 43.84 96 GLN A O 1
ATOM 757 N N . ASN A 1 97 ? -22.974 -12.140 34.503 1.00 42.94 97 ASN A N 1
ATOM 758 C CA . ASN A 1 97 ? -23.607 -12.770 35.650 1.00 42.94 97 ASN A CA 1
ATOM 759 C C . ASN A 1 97 ? -24.217 -11.640 36.520 1.00 42.94 97 ASN A C 1
ATOM 761 O O . ASN A 1 97 ? -23.491 -10.766 36.996 1.00 42.94 97 ASN A O 1
ATOM 765 N N . PRO A 1 98 ? -25.544 -11.578 36.724 1.00 46.84 98 PRO A N 1
ATOM 766 C CA . PRO A 1 98 ? -26.216 -10.402 37.291 1.00 46.84 98 PRO A CA 1
ATOM 767 C C . PRO A 1 98 ? -25.843 -10.071 38.749 1.00 46.84 98 PRO A C 1
ATOM 769 O O . PRO A 1 98 ? -26.136 -8.969 39.204 1.00 46.84 98 PRO A O 1
ATOM 772 N N . LYS A 1 99 ? -25.161 -10.966 39.482 1.00 45.22 99 LYS A N 1
ATOM 773 C CA . LYS A 1 99 ? -24.701 -10.719 40.867 1.00 45.22 99 LYS A CA 1
ATOM 774 C C . LYS A 1 99 ? -23.432 -9.859 40.976 1.00 45.22 99 LYS A C 1
ATOM 776 O O . LYS A 1 99 ? -23.173 -9.325 42.048 1.00 45.22 99 LYS A O 1
ATOM 781 N N . SER A 1 100 ? -22.669 -9.685 39.896 1.00 42.75 100 SER A N 1
ATOM 782 C CA . SER A 1 100 ? -21.464 -8.833 39.839 1.00 42.75 100 SER A CA 1
ATOM 783 C C . SER A 1 100 ? -21.729 -7.429 39.265 1.00 42.75 100 SER A C 1
ATOM 785 O O . SER A 1 100 ? -20.822 -6.595 39.229 1.00 42.75 100 SER A O 1
ATOM 787 N N . ARG A 1 101 ? -22.977 -7.133 38.855 1.00 40.09 101 ARG A N 1
ATOM 788 C CA . ARG A 1 101 ? -23.391 -5.854 38.237 1.00 40.09 101 ARG A CA 1
ATOM 789 C C . ARG A 1 101 ? -23.165 -4.626 39.122 1.00 40.09 101 ARG A C 1
ATOM 791 O O . ARG A 1 101 ? -22.936 -3.543 38.598 1.00 40.09 101 ARG A O 1
ATOM 798 N N . THR A 1 102 ? -23.227 -4.773 40.439 1.00 41.81 102 THR A N 1
ATOM 799 C CA . THR A 1 102 ? -23.249 -3.636 41.371 1.00 41.81 102 THR A CA 1
ATOM 800 C C . THR A 1 102 ? -21.869 -3.136 41.801 1.00 41.81 102 THR A C 1
ATOM 802 O O . THR A 1 102 ? -21.793 -2.080 42.422 1.00 41.81 102 THR A O 1
ATOM 805 N N . THR A 1 103 ? -20.777 -3.833 41.461 1.00 40.00 103 THR A N 1
ATOM 806 C CA . THR A 1 103 ? -19.439 -3.506 41.997 1.00 40.00 103 THR A CA 1
ATOM 807 C C . THR A 1 103 ? -18.401 -3.078 40.957 1.00 40.00 103 THR A C 1
ATOM 809 O O . THR A 1 103 ? -17.489 -2.347 41.326 1.00 40.00 103 THR A O 1
ATOM 812 N N . LEU A 1 104 ? -18.534 -3.446 39.672 1.00 39.25 104 LEU A N 1
ATOM 813 C CA . LEU A 1 104 ? -17.567 -3.060 38.619 1.00 39.25 104 LEU A CA 1
ATOM 814 C C . LEU A 1 104 ? -18.049 -1.951 37.671 1.00 39.25 104 LEU A C 1
ATOM 816 O O . LEU A 1 104 ? -17.224 -1.240 37.101 1.00 39.25 104 LEU A O 1
ATOM 820 N N . ILE A 1 105 ? -19.362 -1.715 37.577 1.00 44.22 105 ILE A N 1
ATOM 821 C CA . ILE A 1 105 ? -19.929 -0.499 36.964 1.00 44.22 105 ILE A CA 1
ATOM 822 C C . ILE A 1 105 ? -19.927 0.622 38.019 1.00 44.22 105 ILE A C 1
ATOM 824 O O . ILE A 1 105 ? -20.907 1.325 38.243 1.00 44.22 105 ILE A O 1
ATOM 828 N N . GLN A 1 106 ? -18.813 0.776 38.736 1.00 46.44 106 GLN A N 1
ATOM 829 C CA . GLN A 1 106 ? -18.535 2.041 39.393 1.00 46.44 106 GLN A CA 1
ATOM 830 C C . GLN A 1 106 ? -18.186 3.041 38.293 1.00 46.44 106 GLN A C 1
ATOM 832 O O . GLN A 1 106 ? -17.553 2.700 37.295 1.00 46.44 106 GLN A O 1
ATOM 837 N N . LYS A 1 107 ? -18.625 4.284 38.474 1.00 47.22 107 LYS A N 1
ATOM 838 C CA . LYS A 1 107 ? -18.414 5.444 37.592 1.00 47.22 107 LYS A CA 1
ATOM 839 C C . LYS A 1 107 ? -17.007 5.512 36.968 1.00 47.22 107 LYS A C 1
ATOM 841 O O . LYS A 1 107 ? -16.860 5.985 35.844 1.00 47.22 107 LYS A O 1
ATOM 846 N N . ASP A 1 108 ? -15.999 5.009 37.678 1.00 45.06 108 ASP A N 1
ATOM 847 C CA . ASP A 1 108 ? -14.599 4.962 37.261 1.00 45.06 108 ASP A CA 1
ATOM 848 C C . ASP A 1 108 ? -14.286 3.877 36.219 1.00 45.06 108 ASP A C 1
ATOM 850 O O . ASP A 1 108 ? -13.480 4.125 35.327 1.00 45.06 108 ASP A O 1
ATOM 854 N N . GLY A 1 109 ? -14.962 2.724 36.247 1.00 48.66 109 GLY A N 1
ATOM 855 C CA . GLY A 1 109 ? -14.813 1.657 35.250 1.00 48.66 109 GLY A CA 1
ATOM 856 C C . GLY A 1 109 ? -15.370 2.057 33.883 1.00 48.66 109 GLY A C 1
ATOM 857 O O . GLY A 1 109 ? -14.694 1.912 32.867 1.00 48.66 109 GLY A O 1
ATOM 858 N N . ALA A 1 110 ? -16.555 2.673 33.856 1.00 49.22 110 ALA A N 1
ATOM 859 C CA . ALA A 1 110 ? -17.122 3.235 32.628 1.00 49.22 110 ALA A CA 1
ATOM 860 C C . ALA A 1 110 ? -16.252 4.377 32.076 1.00 49.22 110 ALA A C 1
ATOM 862 O O . ALA A 1 110 ? -15.999 4.441 30.876 1.00 49.22 110 ALA A O 1
ATOM 863 N N . LYS A 1 111 ? -15.725 5.245 32.950 1.00 52.81 111 LYS A N 1
ATOM 864 C CA . LYS A 1 111 ? -14.827 6.349 32.576 1.00 52.81 111 LYS A CA 1
ATOM 865 C C . LYS A 1 111 ? -13.469 5.856 32.065 1.00 52.81 111 LYS A C 1
ATOM 867 O O . LYS A 1 111 ? -12.922 6.449 31.138 1.00 52.81 111 LYS A O 1
ATOM 872 N N . TYR A 1 112 ? -12.943 4.772 32.633 1.00 54.69 112 TYR A N 1
ATOM 873 C CA . TYR A 1 112 ? -11.735 4.094 32.165 1.00 54.69 112 TYR A CA 1
ATOM 874 C C . TYR A 1 112 ? -11.952 3.460 30.786 1.00 54.69 112 TYR A C 1
ATOM 876 O O . TYR A 1 112 ? -11.148 3.682 29.883 1.00 54.69 112 TYR A O 1
ATOM 884 N N . LEU A 1 113 ? -13.079 2.768 30.589 1.00 53.47 113 LEU A N 1
ATOM 885 C CA . LEU A 1 113 ? -13.468 2.211 29.291 1.00 53.47 113 LEU A CA 1
ATOM 886 C C . LEU A 1 113 ? -13.646 3.304 28.235 1.00 53.47 113 LEU A C 1
ATOM 888 O O . LEU A 1 113 ? -13.089 3.183 27.155 1.00 53.47 113 LEU A O 1
ATOM 892 N N . LEU A 1 114 ? -14.327 4.404 28.560 1.00 57.22 114 LEU A N 1
ATOM 893 C CA . LEU A 1 114 ? -14.487 5.571 27.685 1.00 57.22 114 LEU A CA 1
ATOM 894 C C . LEU A 1 114 ? -13.156 6.213 27.296 1.00 57.22 114 LEU A C 1
ATOM 896 O O . LEU A 1 114 ? -12.939 6.515 26.126 1.00 57.22 114 LEU A O 1
ATOM 900 N N . LYS A 1 115 ? -12.263 6.420 28.270 1.00 62.19 115 LYS A N 1
ATOM 901 C CA . LYS A 1 115 ? -10.946 7.025 28.036 1.00 62.19 115 LYS A CA 1
ATOM 902 C C . LYS A 1 115 ? -10.076 6.127 27.160 1.00 62.19 115 LYS A C 1
ATOM 904 O O . LYS A 1 115 ? -9.417 6.616 26.246 1.00 62.19 115 LYS A O 1
ATOM 909 N N . ASN A 1 116 ? -10.100 4.822 27.413 1.00 61.59 116 ASN A N 1
ATOM 910 C CA . ASN A 1 116 ? -9.362 3.863 26.605 1.00 61.59 116 ASN A CA 1
ATOM 911 C C . ASN A 1 116 ? -9.971 3.746 25.208 1.00 61.59 116 ASN A C 1
ATOM 913 O O . ASN A 1 116 ? -9.231 3.800 24.238 1.00 61.59 116 ASN A O 1
ATOM 917 N N . PHE A 1 117 ? -11.296 3.681 25.088 1.00 64.00 117 PHE A N 1
ATOM 918 C CA . PHE A 1 117 ? -11.994 3.590 23.808 1.00 64.00 117 PHE A CA 1
ATOM 919 C C . PHE A 1 117 ? -11.794 4.845 22.952 1.00 64.00 117 PHE A C 1
ATOM 921 O O . PHE A 1 117 ? -11.500 4.717 21.770 1.00 64.00 117 PHE A O 1
ATOM 928 N N . SER A 1 118 ? -11.849 6.056 23.524 1.00 63.00 118 SER A N 1
ATOM 929 C CA . SER A 1 118 ? -11.568 7.283 22.760 1.00 63.00 118 SER A CA 1
ATOM 930 C C . SER A 1 118 ? -10.101 7.377 22.342 1.00 63.00 118 SER A C 1
ATOM 932 O O . SER A 1 118 ? -9.812 7.780 21.219 1.00 63.00 118 SER A O 1
ATOM 934 N N . SER A 1 119 ? -9.171 6.969 23.214 1.00 67.06 119 SER A N 1
ATOM 935 C CA . SER A 1 119 ? -7.742 6.916 22.892 1.00 67.06 119 SER A CA 1
ATOM 936 C C . SER A 1 119 ? -7.478 5.936 21.747 1.00 67.06 119 SER A C 1
ATOM 938 O O . SER A 1 119 ? -6.830 6.289 20.767 1.00 67.06 119 SER A O 1
ATOM 940 N N . ILE A 1 120 ? -8.033 4.731 21.846 1.00 65.62 120 ILE A N 1
ATOM 941 C CA . ILE A 1 120 ? -7.952 3.663 20.847 1.00 65.62 120 ILE A CA 1
ATOM 942 C C . ILE A 1 120 ? -8.550 4.116 19.511 1.00 65.62 120 ILE A C 1
ATOM 944 O O . ILE A 1 120 ? -7.896 3.995 18.479 1.00 65.62 120 ILE A O 1
ATOM 948 N N . ILE A 1 121 ? -9.748 4.705 19.524 1.00 68.50 121 ILE A N 1
ATOM 949 C CA . ILE A 1 121 ? -10.395 5.228 18.318 1.00 68.50 121 ILE A CA 1
ATOM 950 C C . ILE A 1 121 ? -9.542 6.318 17.678 1.00 68.50 121 ILE A C 1
ATOM 952 O O . ILE A 1 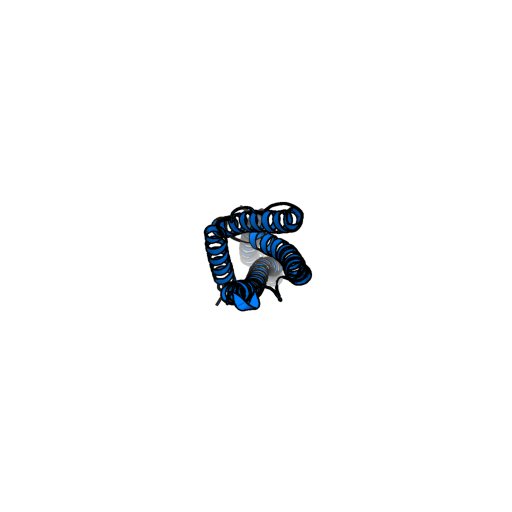121 ? -9.298 6.260 16.481 1.00 68.50 121 ILE A O 1
ATOM 956 N N . SER A 1 122 ? -9.041 7.281 18.455 1.00 69.50 122 SER A N 1
ATOM 957 C CA . SER A 1 122 ? -8.257 8.390 17.898 1.00 69.50 122 SER A CA 1
ATOM 958 C C . SER A 1 122 ? -6.965 7.920 17.216 1.00 69.50 122 SER A C 1
ATOM 960 O O . SER A 1 122 ? -6.630 8.402 16.135 1.00 69.50 122 SER A O 1
ATOM 962 N N . ILE A 1 123 ? -6.276 6.938 17.808 1.00 70.31 123 ILE A N 1
ATOM 963 C CA . ILE A 1 123 ? -5.051 6.351 17.256 1.00 70.31 123 ILE A CA 1
ATOM 964 C C . ILE A 1 123 ? -5.374 5.543 15.993 1.00 70.31 123 ILE A C 1
ATOM 966 O O . ILE A 1 123 ? -4.757 5.752 14.950 1.00 70.31 123 ILE A O 1
ATOM 970 N N . HIS A 1 124 ? -6.373 4.660 16.051 1.00 72.88 124 HIS A N 1
AT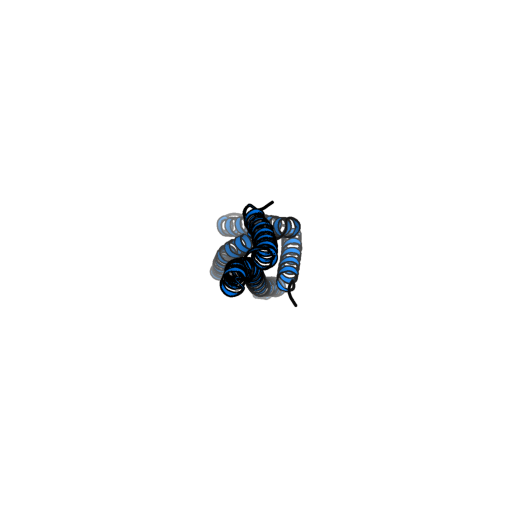OM 971 C CA . HIS A 1 124 ? -6.673 3.763 14.936 1.00 72.88 124 HIS A CA 1
ATOM 972 C C . HIS A 1 124 ? -7.431 4.435 13.787 1.00 72.88 124 HIS A C 1
ATOM 974 O O . HIS A 1 124 ? -7.277 3.996 12.654 1.00 72.88 124 HIS A O 1
ATOM 980 N N . MET A 1 125 ? -8.182 5.520 14.020 1.00 72.50 125 MET A N 1
ATOM 981 C CA . MET A 1 125 ? -8.814 6.306 12.948 1.00 72.50 125 MET A CA 1
ATOM 982 C C . MET A 1 125 ? -7.775 6.976 12.046 1.00 72.50 125 MET A C 1
ATOM 984 O O . MET A 1 125 ? -7.931 6.968 10.826 1.00 72.50 125 MET A O 1
ATOM 988 N N . GLY A 1 126 ? -6.698 7.519 12.625 1.00 76.19 126 GLY A N 1
ATOM 989 C CA . GLY A 1 126 ? -5.610 8.116 11.847 1.00 76.19 126 GLY A CA 1
ATOM 990 C C . GLY A 1 126 ? -4.894 7.087 10.971 1.00 76.19 126 GLY A C 1
ATOM 991 O O . GLY A 1 126 ? -4.635 7.333 9.794 1.00 76.19 126 GLY A O 1
ATOM 992 N N . ASP A 1 127 ? -4.629 5.907 11.526 1.00 80.12 127 ASP A N 1
ATOM 993 C CA . ASP A 1 127 ? -3.978 4.821 10.797 1.00 80.12 127 ASP A CA 1
ATOM 994 C C . ASP A 1 127 ? -4.906 4.177 9.747 1.00 80.12 127 ASP A C 1
ATOM 996 O O . ASP A 1 127 ? -4.456 3.882 8.642 1.00 80.12 127 ASP A O 1
ATOM 1000 N N . LEU A 1 128 ? -6.210 4.044 10.022 1.00 77.94 128 LEU A N 1
ATOM 1001 C CA . LEU A 1 128 ? -7.217 3.618 9.038 1.00 77.94 128 LEU A CA 1
ATOM 1002 C C . LEU A 1 128 ? -7.349 4.613 7.880 1.00 77.94 128 LEU A C 1
ATOM 1004 O O . LEU A 1 128 ? -7.462 4.195 6.729 1.00 77.94 128 LEU A O 1
ATOM 1008 N N . GLY A 1 129 ? -7.282 5.918 8.163 1.00 78.25 129 GLY A N 1
ATOM 1009 C CA . GLY A 1 129 ? -7.258 6.959 7.136 1.00 78.25 129 GLY A CA 1
ATOM 1010 C C . GLY A 1 129 ? -6.048 6.832 6.209 1.00 78.25 129 GLY A C 1
ATOM 1011 O O . GLY A 1 129 ? -6.185 6.946 4.995 1.00 78.25 129 GLY A O 1
ATOM 1012 N N . ARG A 1 130 ? -4.875 6.496 6.759 1.00 79.06 130 ARG A N 1
ATOM 1013 C CA . ARG A 1 130 ? -3.679 6.211 5.953 1.00 79.06 130 ARG A CA 1
ATOM 1014 C C . ARG A 1 130 ? -3.856 4.962 5.101 1.00 79.06 130 ARG A C 1
ATOM 1016 O O . ARG A 1 130 ? -3.537 5.005 3.924 1.00 79.06 130 ARG A O 1
ATOM 1023 N N . VAL A 1 131 ? -4.382 3.866 5.656 1.00 80.12 131 VAL A N 1
ATOM 1024 C CA . VAL A 1 131 ? -4.648 2.639 4.879 1.00 80.12 131 VAL A CA 1
ATOM 1025 C C . VAL A 1 131 ? -5.618 2.927 3.729 1.00 80.12 131 VAL A C 1
ATOM 1027 O O . VAL A 1 131 ? -5.367 2.502 2.602 1.00 80.12 131 VAL A O 1
ATOM 1030 N N . LYS A 1 132 ? -6.668 3.717 3.982 1.00 80.62 132 LYS A N 1
ATOM 1031 C CA . LYS A 1 132 ? -7.657 4.129 2.979 1.00 80.62 132 LYS A CA 1
ATOM 1032 C C . LYS A 1 132 ? -7.023 4.801 1.760 1.00 80.62 132 LYS A C 1
ATOM 1034 O O . LYS A 1 132 ? -7.368 4.438 0.641 1.00 80.62 132 LYS A O 1
ATOM 1039 N N . GLU A 1 133 ? -6.097 5.741 1.959 1.00 80.44 133 GLU A N 1
ATOM 1040 C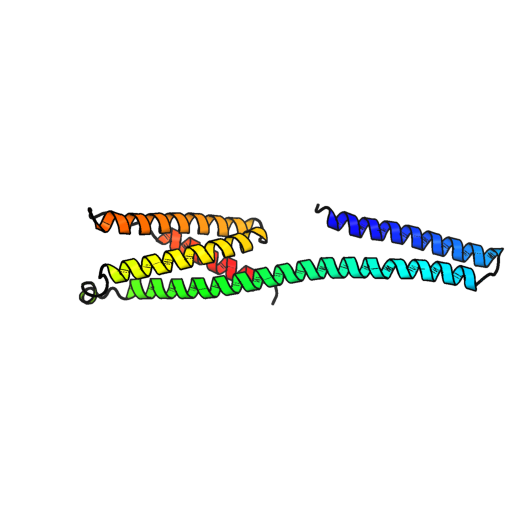 CA . GLU A 1 133 ? -5.445 6.485 0.863 1.00 80.44 133 GLU A CA 1
ATOM 1041 C C . GLU A 1 133 ? -4.721 5.585 -0.151 1.00 80.44 133 GLU A C 1
ATOM 1043 O O . GLU A 1 133 ? -4.472 6.000 -1.285 1.00 80.44 133 GLU A O 1
ATOM 1048 N N . TYR A 1 134 ? -4.389 4.355 0.246 1.00 73.38 134 TYR A N 1
ATOM 1049 C CA . TYR A 1 134 ? -3.619 3.412 -0.561 1.00 73.38 134 TYR A CA 1
ATOM 1050 C C . TYR A 1 134 ? -4.395 2.155 -0.957 1.00 73.38 134 TYR A C 1
ATOM 1052 O O . TYR A 1 134 ? -3.837 1.294 -1.638 1.00 73.38 134 TYR A O 1
ATOM 1060 N N . CYS A 1 135 ? -5.660 2.049 -0.557 1.00 74.62 135 CYS A N 1
ATOM 1061 C CA . CYS A 1 135 ? -6.531 0.939 -0.912 1.00 74.62 135 CYS A CA 1
ATOM 1062 C C . CYS A 1 135 ? -7.263 1.184 -2.237 1.00 74.62 135 CYS A C 1
ATOM 1064 O O . CYS A 1 135 ? -7.384 2.313 -2.708 1.00 74.62 135 CYS A O 1
ATOM 1066 N N . ASN A 1 136 ? -7.778 0.109 -2.838 1.00 76.94 136 ASN A N 1
ATOM 1067 C CA . ASN A 1 136 ? -8.702 0.228 -3.964 1.00 76.94 136 ASN A CA 1
ATOM 1068 C C . ASN A 1 136 ? -10.056 0.823 -3.508 1.00 76.94 136 ASN A C 1
ATOM 1070 O O . ASN A 1 136 ? -10.364 0.883 -2.313 1.00 76.94 136 ASN A O 1
ATOM 1074 N N . ASP A 1 137 ? -10.882 1.243 -4.470 1.00 78.25 137 ASP A N 1
ATOM 1075 C CA . ASP A 1 137 ? -12.173 1.894 -4.196 1.00 78.25 137 ASP A CA 1
ATOM 1076 C C . ASP A 1 137 ? -13.142 1.016 -3.386 1.00 78.25 137 ASP A C 1
ATOM 1078 O O . ASP A 1 137 ? -14.014 1.533 -2.686 1.00 78.25 137 ASP A O 1
ATOM 1082 N N . GLU A 1 138 ? -13.016 -0.308 -3.475 1.00 76.38 138 GLU A N 1
ATOM 1083 C CA . GLU A 1 138 ? -13.861 -1.253 -2.747 1.00 76.38 138 GLU A CA 1
ATOM 1084 C C . GLU A 1 138 ? -13.511 -1.282 -1.254 1.00 76.38 138 GLU A C 1
ATOM 1086 O O . GLU A 1 138 ? -14.369 -1.008 -0.411 1.00 76.38 138 GLU A O 1
ATOM 1091 N N . TYR A 1 139 ? -12.240 -1.506 -0.918 1.00 75.94 139 TYR A N 1
ATOM 1092 C CA . TYR A 1 139 ? -11.762 -1.499 0.464 1.00 75.94 139 TYR A CA 1
ATOM 1093 C C . TYR A 1 139 ? -11.872 -0.111 1.098 1.00 75.94 139 TYR A C 1
ATOM 1095 O O . TYR A 1 139 ? -12.254 0.002 2.263 1.00 75.94 139 TYR A O 1
ATOM 1103 N N . SER A 1 140 ? -11.643 0.960 0.329 1.00 78.12 140 SER A N 1
ATOM 1104 C CA . SER A 1 140 ? -11.853 2.333 0.802 1.00 78.12 140 SER A CA 1
ATOM 1105 C C . SER A 1 140 ? -13.293 2.564 1.274 1.00 78.12 140 SER A C 1
ATOM 1107 O O . SER A 1 140 ? -13.498 3.207 2.301 1.00 78.12 140 SER A O 1
ATOM 1109 N N . LYS A 1 141 ? -14.302 2.028 0.571 1.00 80.44 141 LYS A N 1
ATOM 1110 C CA . LYS A 1 141 ? -15.717 2.158 0.974 1.00 80.44 141 LYS A CA 1
ATOM 1111 C C . LYS A 1 141 ? -16.030 1.392 2.253 1.00 80.44 141 LYS A C 1
ATOM 1113 O O . LYS A 1 141 ? -16.787 1.886 3.090 1.00 80.44 141 LYS A O 1
ATOM 1118 N N . VAL A 1 142 ? -15.455 0.198 2.414 1.00 75.12 142 VAL A N 1
ATOM 1119 C CA . VAL A 1 142 ? -15.574 -0.577 3.660 1.00 75.12 142 VAL A CA 1
ATOM 1120 C C . VAL A 1 142 ? -14.960 0.211 4.816 1.00 75.12 142 VAL A C 1
ATOM 1122 O O . VAL A 1 142 ? -15.572 0.307 5.882 1.00 75.12 142 VAL A O 1
ATOM 1125 N N . ILE A 1 143 ? -13.808 0.849 4.579 1.00 76.38 143 ILE A N 1
ATOM 1126 C CA . ILE A 1 143 ? -13.145 1.685 5.579 1.00 76.38 143 ILE A CA 1
ATOM 1127 C C . ILE A 1 143 ? -13.978 2.904 5.960 1.00 76.38 143 ILE A C 1
ATOM 1129 O O . ILE A 1 143 ? -14.194 3.141 7.147 1.00 76.38 143 ILE A O 1
ATOM 1133 N N . ASP A 1 144 ? -14.521 3.618 4.981 1.00 77.38 144 ASP A N 1
ATOM 1134 C CA . ASP A 1 144 ? -15.379 4.777 5.229 1.00 77.38 144 ASP A CA 1
ATOM 1135 C C . ASP A 1 144 ? -16.644 4.422 6.004 1.00 77.38 144 ASP A C 1
ATOM 1137 O O . ASP A 1 144 ? -17.012 5.117 6.951 1.00 77.38 144 ASP A O 1
ATOM 1141 N N . THR A 1 145 ? -17.283 3.309 5.644 1.00 77.19 145 THR A N 1
ATOM 1142 C CA . THR A 1 145 ? -18.491 2.840 6.333 1.00 77.19 145 THR A CA 1
ATOM 1143 C C . THR A 1 145 ? -18.181 2.526 7.795 1.00 77.19 145 THR A C 1
ATOM 1145 O O . THR A 1 145 ? -18.899 2.959 8.691 1.00 77.19 145 THR A O 1
ATOM 1148 N N . PHE A 1 146 ? -17.075 1.829 8.060 1.00 75.00 146 PHE A N 1
ATOM 1149 C CA . PHE A 1 146 ? -16.660 1.524 9.425 1.00 75.00 146 PHE A CA 1
ATOM 1150 C C . PHE A 1 146 ? -16.298 2.771 10.237 1.00 75.00 146 PHE A C 1
ATOM 1152 O O . PHE A 1 146 ? -16.676 2.862 11.406 1.00 75.00 146 PHE A O 1
ATOM 1159 N N . LEU A 1 147 ? -15.568 3.723 9.648 1.00 73.31 147 LEU A N 1
ATOM 1160 C CA . LEU A 1 147 ? -15.198 4.971 10.319 1.00 73.31 147 LEU A CA 1
ATOM 1161 C C . LEU A 1 147 ? -16.446 5.764 10.722 1.00 73.31 147 LEU A C 1
ATOM 1163 O O . LEU A 1 147 ? -16.541 6.194 11.871 1.00 73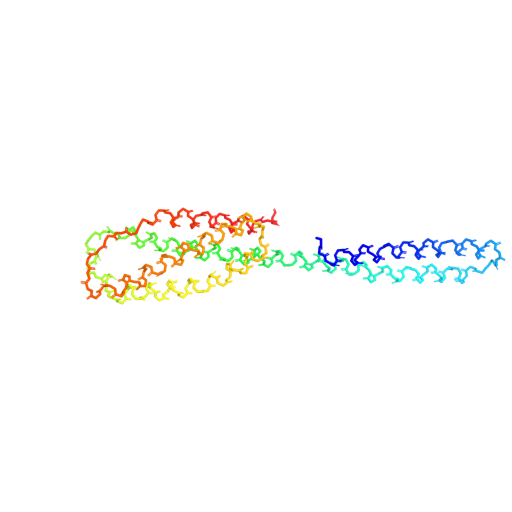.31 147 LEU A O 1
ATOM 1167 N N . LEU A 1 148 ? -17.424 5.867 9.817 1.00 75.44 148 LEU A N 1
ATOM 1168 C CA . LEU A 1 148 ? -18.703 6.529 10.070 1.00 75.44 148 LEU A CA 1
ATOM 1169 C C . LEU A 1 148 ? -19.482 5.852 11.210 1.00 75.44 148 LEU A C 1
ATOM 1171 O O . LEU A 1 148 ? -19.954 6.521 12.127 1.00 75.44 148 LEU A O 1
ATOM 1175 N N . GLU A 1 149 ? -19.609 4.523 11.185 1.00 67.69 149 GLU A N 1
ATOM 1176 C CA . GLU A 1 149 ? -20.313 3.782 12.241 1.00 67.69 149 GLU A CA 1
ATOM 1177 C C . GLU A 1 149 ? -19.579 3.852 13.587 1.00 67.69 149 GLU A C 1
ATOM 1179 O O . GLU A 1 149 ? -20.201 3.998 14.640 1.00 67.69 149 GLU A O 1
ATOM 1184 N N . THR A 1 150 ? -18.246 3.823 13.571 1.00 69.38 150 THR A N 1
ATOM 1185 C CA . THR A 1 150 ? -17.429 3.991 14.780 1.00 69.38 150 THR A CA 1
ATOM 1186 C C . THR A 1 150 ? -17.606 5.380 15.380 1.00 69.38 150 THR A C 1
ATOM 1188 O O . THR A 1 150 ? -17.687 5.511 16.601 1.00 69.38 150 THR A O 1
ATOM 1191 N N . GLU A 1 151 ? -17.714 6.417 14.548 1.00 68.56 151 GLU A N 1
ATOM 1192 C CA . GLU A 1 151 ? -18.009 7.774 15.001 1.00 68.56 151 GLU A CA 1
ATOM 1193 C C . GLU A 1 151 ? -19.398 7.863 15.648 1.00 68.56 151 GLU A C 1
ATOM 1195 O O . GLU A 1 151 ? -19.518 8.413 16.743 1.00 68.56 151 GLU A O 1
ATOM 1200 N N . LYS A 1 152 ? -20.430 7.254 15.047 1.00 66.88 152 LYS A N 1
ATOM 1201 C CA . LYS A 1 152 ? -21.782 7.190 15.637 1.00 66.88 152 LYS A CA 1
ATOM 1202 C C . LYS A 1 152 ? -21.777 6.501 17.001 1.00 66.88 152 LYS A C 1
ATOM 1204 O O . LYS A 1 152 ? -22.346 7.022 17.960 1.00 66.88 152 LYS A O 1
ATOM 1209 N N . VAL A 1 153 ? -21.098 5.357 17.114 1.00 63.34 153 VAL A N 1
ATOM 1210 C CA . VAL A 1 153 ? -20.950 4.636 18.388 1.00 63.34 153 VAL A CA 1
ATOM 1211 C C . VAL A 1 153 ? -20.179 5.482 19.400 1.00 63.34 153 VAL A C 1
ATOM 1213 O O . VAL A 1 153 ? -20.583 5.573 20.557 1.00 63.34 153 VAL A O 1
ATOM 1216 N N . HIS A 1 154 ? -19.105 6.155 18.985 1.00 65.19 154 HIS A N 1
ATOM 1217 C CA . HIS A 1 154 ? -18.354 7.050 19.860 1.00 65.19 154 HIS A CA 1
ATOM 1218 C C . HIS A 1 154 ? -19.229 8.195 20.391 1.00 65.19 154 HIS A C 1
ATOM 1220 O O . HIS A 1 154 ? -19.272 8.412 21.603 1.00 65.19 154 HIS A O 1
ATOM 1226 N N . GLN A 1 155 ? -19.972 8.875 19.512 1.00 63.41 155 GLN A N 1
ATOM 1227 C CA . GLN A 1 155 ? -20.918 9.928 19.885 1.00 63.41 155 GLN A CA 1
ATOM 1228 C C . GLN A 1 155 ? -21.977 9.404 20.861 1.00 63.41 155 GLN A C 1
ATOM 1230 O O . GLN A 1 155 ? -22.245 10.057 21.867 1.00 63.41 155 GLN A O 1
ATOM 1235 N N . TYR A 1 156 ? -22.515 8.202 20.631 1.00 59.88 156 TYR A N 1
ATOM 1236 C CA . TYR A 1 156 ? -23.468 7.569 21.541 1.00 59.88 156 TYR A CA 1
ATOM 1237 C C . TYR A 1 156 ? -22.875 7.283 22.924 1.00 59.88 156 TYR A C 1
ATOM 1239 O O . TYR A 1 156 ? -23.498 7.613 23.931 1.00 59.88 156 TYR A O 1
ATOM 1247 N N . ILE A 1 157 ? -21.675 6.698 23.008 1.00 58.25 157 ILE A N 1
ATOM 1248 C CA . ILE A 1 157 ? -21.035 6.393 24.298 1.00 58.25 157 ILE A CA 1
ATOM 1249 C C . ILE A 1 157 ? -20.716 7.699 25.042 1.00 58.25 157 ILE A C 1
ATOM 1251 O O . ILE A 1 157 ? -20.971 7.795 26.243 1.00 58.25 157 ILE A O 1
ATOM 1255 N N . VAL A 1 158 ? -20.214 8.726 24.346 1.00 58.12 158 VAL A N 1
ATOM 1256 C CA . VAL A 1 158 ? -19.949 10.053 24.928 1.00 58.12 158 VAL A CA 1
ATOM 1257 C C . VAL A 1 158 ? -21.239 10.707 25.427 1.00 58.12 158 VAL A C 1
ATOM 1259 O O . VAL A 1 158 ? -21.264 11.213 26.550 1.00 58.12 158 VAL A O 1
ATOM 1262 N N . TYR A 1 159 ? -22.316 10.654 24.640 1.00 54.41 159 TYR A N 1
ATOM 1263 C CA . TYR A 1 159 ? -23.629 11.185 25.006 1.00 54.41 159 TYR A CA 1
ATOM 1264 C C . TYR A 1 159 ? -24.224 10.442 26.209 1.00 54.41 159 TYR A C 1
ATOM 1266 O O . TYR A 1 159 ? -24.601 11.072 27.192 1.00 54.41 159 TYR A O 1
ATOM 1274 N N . SER A 1 160 ? -24.193 9.108 26.202 1.00 51.41 160 SER A N 1
ATOM 1275 C CA . SER A 1 160 ? -24.664 8.251 27.301 1.00 51.41 160 SER A CA 1
ATOM 1276 C C . SER A 1 160 ? -23.872 8.479 28.594 1.00 51.41 160 SER A C 1
ATOM 1278 O O . SER A 1 160 ? -24.433 8.504 29.687 1.00 51.41 160 SER A O 1
ATOM 1280 N N . ALA A 1 161 ? -22.560 8.715 28.495 1.00 52.31 161 ALA A N 1
ATOM 1281 C CA . ALA A 1 161 ? -21.720 9.083 29.636 1.00 52.31 161 ALA A CA 1
ATOM 1282 C C . ALA A 1 161 ? -22.094 10.445 30.243 1.00 52.31 161 ALA A C 1
ATOM 1284 O O . ALA A 1 161 ? -21.924 10.663 31.446 1.00 52.31 161 ALA A O 1
ATOM 1285 N N . TRP A 1 162 ? -22.588 11.358 29.406 1.00 50.12 162 TRP A N 1
ATOM 1286 C CA . TRP A 1 162 ? -23.091 12.673 29.793 1.00 50.12 162 TRP A CA 1
ATOM 1287 C C . TRP A 1 162 ? -24.502 12.583 30.409 1.00 50.12 162 TRP A C 1
ATOM 1289 O O . TRP A 1 162 ? -24.766 13.202 31.443 1.00 50.12 162 TRP A O 1
ATOM 1299 N N . GLU A 1 163 ? -25.371 11.754 29.821 1.00 43.91 163 GLU A N 1
ATOM 1300 C CA . GLU A 1 163 ? -26.769 11.486 30.203 1.00 43.91 163 GLU A CA 1
ATOM 1301 C C . GLU A 1 163 ? -26.934 10.576 31.428 1.00 43.91 163 GLU A C 1
ATOM 1303 O O . GLU A 1 163 ? -27.951 10.677 32.108 1.00 43.91 163 GLU A O 1
ATOM 1308 N N . LEU A 1 164 ? -25.915 9.805 31.837 1.00 43.28 164 LEU A N 1
ATOM 1309 C CA . LEU A 1 164 ? -25.853 9.130 33.153 1.00 43.28 164 LEU A CA 1
ATOM 1310 C C . LEU A 1 164 ? -25.945 10.105 34.354 1.00 43.28 164 LEU A C 1
ATOM 1312 O O . LEU A 1 164 ? -25.885 9.691 35.514 1.00 43.28 164 LEU A O 1
ATOM 1316 N N . ARG A 1 165 ? -26.089 11.414 34.104 1.00 46.19 165 ARG A N 1
ATOM 1317 C CA . ARG A 1 165 ? -26.532 12.405 35.090 1.00 46.19 165 ARG A CA 1
ATOM 1318 C C . ARG A 1 165 ? -28.051 12.597 35.177 1.00 46.19 165 ARG A C 1
ATOM 1320 O O . ARG A 1 165 ? -28.444 13.240 36.150 1.00 46.19 165 ARG A O 1
ATOM 1327 N N . LYS A 1 166 ? -28.893 12.129 34.241 1.00 37.84 166 LYS A N 1
ATOM 1328 C CA . LYS A 1 166 ? -30.328 12.471 34.250 1.00 37.84 166 LYS A CA 1
ATOM 1329 C C . LYS A 1 166 ? -31.386 11.436 33.831 1.00 37.84 166 LYS A C 1
ATOM 1331 O O . LYS A 1 166 ? -32.424 11.518 34.477 1.00 37.84 166 LYS A O 1
ATOM 1336 N N . VAL A 1 167 ? -31.263 10.522 32.861 1.00 35.03 167 VAL A N 1
ATOM 1337 C CA . VAL A 1 167 ? -32.448 9.703 32.466 1.00 35.03 167 VAL A CA 1
ATOM 1338 C C . VAL A 1 167 ? -32.098 8.304 31.927 1.00 35.03 167 VAL A C 1
ATOM 1340 O O . VAL A 1 167 ? -31.045 8.081 31.343 1.00 35.03 167 VAL A O 1
ATOM 1343 N N . ASP A 1 168 ? -33.019 7.371 32.180 1.00 44.62 168 ASP A N 1
ATOM 1344 C CA . ASP A 1 168 ? -33.125 5.974 31.739 1.00 44.62 168 ASP A CA 1
ATOM 1345 C C . ASP A 1 168 ? -33.611 5.905 30.271 1.00 44.62 168 ASP A C 1
ATOM 1347 O O . ASP A 1 168 ? -34.744 6.311 30.024 1.00 44.62 168 ASP A O 1
ATOM 1351 N N . TYR A 1 169 ? -32.810 5.461 29.283 1.00 43.25 169 TYR A N 1
ATOM 1352 C CA . TYR A 1 169 ? -33.300 5.317 27.891 1.00 43.25 169 TYR A CA 1
ATOM 1353 C C . TYR A 1 169 ? -32.591 4.272 26.998 1.00 43.25 169 TYR A C 1
ATOM 1355 O O . TYR A 1 169 ? -31.452 3.870 27.229 1.00 43.25 169 TYR A O 1
ATOM 1363 N N . GLN A 1 170 ? -33.354 3.841 25.979 1.00 40.09 170 GLN A N 1
ATOM 1364 C CA . GLN A 1 170 ? -33.297 2.612 25.170 1.00 40.09 170 GLN A CA 1
ATOM 1365 C C . GLN A 1 170 ? -32.118 2.473 24.182 1.00 40.09 170 GLN A C 1
ATOM 1367 O O . GLN A 1 170 ? -31.586 3.446 23.656 1.00 40.09 170 GLN A O 1
ATOM 1372 N N . GLY A 1 171 ? -31.733 1.210 23.954 1.00 45.94 171 GLY A N 1
ATOM 1373 C CA . GLY A 1 171 ? -30.470 0.771 23.359 1.00 45.94 171 GLY A CA 1
ATOM 1374 C C . GLY A 1 171 ? -30.272 1.039 21.866 1.00 45.94 171 GLY A C 1
ATOM 1375 O O . GLY A 1 171 ? -31.175 0.880 21.050 1.00 45.94 171 GLY A O 1
ATOM 1376 N N . VAL A 1 172 ? -29.028 1.374 21.528 1.00 47.03 172 VAL A N 1
ATOM 1377 C CA . VAL A 1 172 ? -28.500 1.330 20.161 1.00 47.03 172 VAL A CA 1
ATOM 1378 C C . VAL A 1 172 ? -28.360 -0.125 19.731 1.00 47.03 172 VAL A C 1
ATOM 1380 O O . VAL A 1 172 ? -27.770 -0.934 20.450 1.00 47.03 172 VAL A O 1
ATOM 1383 N N . ASP A 1 173 ? -28.891 -0.449 18.554 1.00 53.62 173 ASP A N 1
ATOM 1384 C CA . ASP A 1 173 ? -28.646 -1.734 17.914 1.00 53.62 173 ASP A CA 1
ATOM 1385 C C . ASP A 1 173 ? -27.177 -1.807 17.469 1.00 53.62 173 ASP A C 1
ATOM 1387 O O . ASP A 1 173 ? -26.751 -1.179 16.502 1.00 53.62 173 ASP A O 1
ATOM 1391 N N . LEU A 1 174 ? -26.373 -2.544 18.236 1.00 57.38 174 LEU A N 1
ATOM 1392 C CA . LEU A 1 174 ? -24.948 -2.745 17.972 1.00 57.38 174 LEU A CA 1
ATOM 1393 C C . LEU A 1 174 ? -24.692 -3.812 16.897 1.00 57.38 174 LEU A C 1
ATOM 1395 O O . LEU A 1 174 ? -23.529 -4.063 16.572 1.00 57.38 174 LEU A O 1
ATOM 1399 N N . SER A 1 175 ? -25.732 -4.461 16.360 1.00 60.28 175 SER A N 1
ATOM 1400 C CA . SER A 1 175 ? -25.574 -5.530 15.369 1.00 60.28 175 SER A CA 1
ATOM 1401 C C . SER A 1 175 ? -24.942 -5.020 14.070 1.00 60.28 175 SER A C 1
ATOM 1403 O O . SER A 1 175 ? -24.007 -5.644 13.562 1.00 60.28 175 SER A O 1
ATOM 1405 N N . ASP A 1 176 ? -25.349 -3.840 13.599 1.00 59.59 176 ASP A N 1
ATOM 1406 C CA . ASP A 1 176 ? -24.781 -3.195 12.411 1.00 59.59 176 ASP A CA 1
ATOM 1407 C C . ASP A 1 176 ? -23.318 -2.786 12.619 1.00 59.59 176 ASP A C 1
ATOM 1409 O O . ASP A 1 176 ? -22.470 -3.030 11.756 1.00 59.59 176 ASP A O 1
ATOM 1413 N N . TYR A 1 177 ? -22.981 -2.244 13.795 1.00 60.03 177 TYR A N 1
ATOM 1414 C CA . TYR A 1 177 ? -21.592 -1.947 14.151 1.00 60.03 177 TYR A CA 1
ATOM 1415 C C . TYR A 1 177 ? -20.741 -3.220 14.178 1.00 60.03 177 TYR A C 1
ATOM 1417 O O . TYR A 1 177 ? -19.649 -3.242 13.615 1.00 60.03 177 TYR A O 1
ATOM 1425 N N . HIS A 1 178 ? -21.241 -4.299 14.785 1.00 63.00 178 HIS A N 1
ATOM 1426 C CA . HIS A 1 178 ? -20.516 -5.564 14.877 1.00 63.00 178 HIS A CA 1
ATOM 1427 C C . HIS A 1 178 ? -20.288 -6.200 13.497 1.00 63.00 178 HIS A C 1
ATOM 1429 O O . HIS A 1 178 ? -19.189 -6.674 13.202 1.00 63.00 178 HIS A O 1
ATOM 1435 N N . ASN A 1 179 ? -21.294 -6.152 12.620 1.00 67.56 179 ASN A N 1
ATOM 1436 C CA . ASN A 1 179 ? -21.178 -6.624 11.242 1.00 67.56 179 ASN A CA 1
ATOM 1437 C C . ASN A 1 179 ? -20.153 -5.804 10.447 1.00 67.56 179 ASN A C 1
ATOM 1439 O O . ASN A 1 179 ? -19.302 -6.377 9.766 1.00 67.56 179 ASN A O 1
ATOM 1443 N N . ASN A 1 180 ? -20.178 -4.475 10.564 1.00 63.84 180 ASN A N 1
ATOM 1444 C CA . ASN A 1 180 ? -19.216 -3.607 9.882 1.00 63.84 180 ASN A CA 1
ATOM 1445 C C . ASN A 1 180 ? -17.799 -3.730 10.459 1.00 63.84 180 ASN A C 1
ATOM 1447 O O . ASN A 1 180 ? -16.829 -3.704 9.706 1.00 63.84 180 ASN A O 1
ATOM 1451 N N . PHE A 1 181 ? -17.669 -3.939 11.770 1.00 67.25 181 PHE A N 1
ATOM 1452 C CA . PHE A 1 181 ? -16.398 -4.234 12.426 1.00 67.25 181 PHE A CA 1
ATOM 1453 C C . PHE A 1 181 ? -15.792 -5.546 11.914 1.00 67.25 181 PHE A C 1
ATOM 1455 O O . PHE A 1 181 ? -14.603 -5.589 11.598 1.00 67.25 181 PHE A O 1
ATOM 1462 N N . ARG A 1 182 ? -16.602 -6.604 11.769 1.00 70.25 182 ARG A N 1
ATOM 1463 C CA . ARG A 1 182 ? -16.149 -7.872 11.180 1.00 70.25 182 ARG A CA 1
ATOM 1464 C C . ARG A 1 182 ? -15.670 -7.670 9.743 1.00 70.25 182 ARG A C 1
ATOM 1466 O O . ARG A 1 182 ? -14.536 -8.017 9.442 1.00 70.25 182 ARG A O 1
ATOM 1473 N N . ARG A 1 183 ? -16.475 -7.017 8.896 1.00 71.31 183 ARG A N 1
ATOM 1474 C CA . ARG A 1 183 ? -16.105 -6.717 7.498 1.00 71.31 183 ARG A CA 1
ATOM 1475 C C . ARG A 1 183 ? -14.827 -5.884 7.393 1.00 71.31 183 ARG A C 1
ATOM 1477 O O . ARG A 1 183 ? -14.029 -6.104 6.490 1.00 71.31 183 ARG A O 1
ATOM 1484 N N . MET A 1 184 ? -14.617 -4.945 8.316 1.00 75.50 184 MET A N 1
ATOM 1485 C CA . MET A 1 184 ? -13.366 -4.198 8.426 1.00 75.50 184 MET A CA 1
ATOM 1486 C C . MET A 1 184 ? -12.190 -5.113 8.782 1.00 75.50 184 MET A C 1
ATOM 1488 O O . MET A 1 184 ? -11.137 -5.026 8.158 1.00 75.50 184 MET A O 1
ATOM 1492 N N . CYS A 1 185 ? -12.347 -5.988 9.776 1.00 70.88 185 CYS A N 1
ATOM 1493 C CA . CYS A 1 185 ? -11.292 -6.921 10.164 1.00 70.88 185 CYS A CA 1
ATOM 1494 C C . CYS A 1 185 ? -10.919 -7.862 9.015 1.00 70.88 185 CYS A C 1
ATOM 1496 O O . CYS A 1 185 ? -9.727 -8.071 8.796 1.00 70.88 185 CYS A O 1
ATOM 1498 N N . ASP A 1 186 ? -11.909 -8.357 8.270 1.00 75.06 186 ASP A N 1
ATOM 1499 C CA . ASP A 1 186 ? -11.714 -9.198 7.086 1.00 75.06 186 ASP A CA 1
ATOM 1500 C C . ASP A 1 186 ? -10.977 -8.424 5.977 1.00 75.06 186 ASP A C 1
ATOM 1502 O O . ASP A 1 186 ? -9.978 -8.901 5.449 1.00 75.06 186 ASP A O 1
ATOM 1506 N N . CYS A 1 187 ? -11.379 -7.176 5.711 1.00 76.88 187 CYS A N 1
ATOM 1507 C CA . CYS A 1 187 ? -10.704 -6.274 4.771 1.00 76.88 187 CYS A CA 1
ATOM 1508 C C . CYS A 1 187 ? -9.231 -6.030 5.155 1.00 76.88 187 CYS A C 1
ATOM 1510 O O . CYS A 1 187 ? -8.328 -6.184 4.334 1.00 76.88 187 CYS A O 1
ATOM 1512 N N . LEU A 1 188 ? -8.954 -5.711 6.424 1.00 74.06 188 LEU A N 1
ATOM 1513 C CA . LEU A 1 188 ? -7.583 -5.526 6.913 1.00 74.06 188 LEU A CA 1
ATOM 1514 C C . LEU A 1 188 ? -6.764 -6.816 6.826 1.00 74.06 188 LEU A C 1
ATOM 1516 O O . LEU A 1 188 ? -5.567 -6.758 6.545 1.00 74.06 188 LEU A O 1
ATOM 1520 N N . PHE A 1 189 ? -7.394 -7.970 7.052 1.00 75.38 189 PHE A N 1
ATOM 1521 C CA . PHE A 1 189 ? -6.756 -9.270 6.903 1.00 75.38 189 PHE A CA 1
ATOM 1522 C C . PHE A 1 189 ? -6.382 -9.535 5.439 1.00 75.38 189 PHE A C 1
ATOM 1524 O O . PHE A 1 189 ? -5.232 -9.876 5.163 1.00 75.38 189 PHE A O 1
ATOM 1531 N N . GLU A 1 190 ? -7.290 -9.293 4.495 1.00 78.56 190 GLU A N 1
ATOM 1532 C CA . GLU A 1 190 ? -7.027 -9.414 3.056 1.00 78.56 190 GLU A CA 1
ATOM 1533 C C . GLU A 1 190 ? -5.915 -8.465 2.588 1.00 78.56 190 GLU A C 1
ATOM 1535 O O . GLU A 1 190 ? -4.960 -8.911 1.948 1.00 78.56 190 GLU A O 1
ATOM 1540 N N . ILE A 1 191 ? -5.957 -7.189 2.988 1.00 77.88 191 ILE A N 1
ATOM 1541 C CA . ILE A 1 191 ? -4.892 -6.211 2.703 1.00 77.88 191 ILE A CA 1
ATOM 1542 C C . ILE A 1 191 ? -3.554 -6.684 3.293 1.00 77.88 191 ILE A C 1
ATOM 1544 O O . ILE A 1 191 ? -2.510 -6.576 2.649 1.00 77.88 191 ILE A O 1
ATOM 1548 N N . SER A 1 192 ? -3.568 -7.250 4.504 1.00 77.75 192 SER A N 1
ATOM 1549 C CA . SER A 1 192 ? -2.357 -7.757 5.159 1.00 77.75 192 SER A CA 1
ATOM 1550 C C . SER A 1 192 ? -1.759 -9.000 4.490 1.00 77.75 192 SER A C 1
ATOM 1552 O O . SER A 1 192 ? -0.573 -9.281 4.686 1.00 77.75 192 SER A O 1
ATOM 1554 N N . ASN A 1 193 ? -2.561 -9.731 3.712 1.00 76.25 193 ASN A N 1
ATOM 1555 C CA . ASN A 1 193 ? -2.181 -10.968 3.034 1.00 76.25 193 ASN A CA 1
ATOM 1556 C C . ASN A 1 193 ? -1.865 -10.780 1.551 1.00 76.25 193 ASN A C 1
ATOM 1558 O O . ASN A 1 193 ? -1.469 -11.746 0.906 1.00 76.25 193 ASN A O 1
ATOM 1562 N N . TYR A 1 194 ? -1.966 -9.563 1.009 1.00 65.56 194 TYR A N 1
ATOM 1563 C CA . TYR A 1 194 ? -1.803 -9.278 -0.422 1.00 65.56 194 TYR A CA 1
ATOM 1564 C C . TYR A 1 194 ? -0.391 -9.574 -0.993 1.00 65.56 194 TYR A C 1
ATOM 1566 O O . TYR A 1 194 ? -0.100 -9.202 -2.126 1.00 65.56 194 TYR A O 1
ATOM 1574 N N . ARG A 1 195 ? 0.508 -10.233 -0.241 1.00 51.00 195 ARG A N 1
ATOM 1575 C CA . ARG A 1 195 ? 1.890 -10.5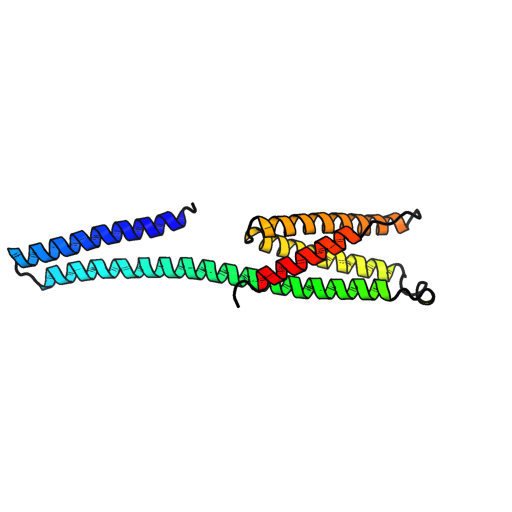44 -0.652 1.00 51.00 195 ARG A CA 1
ATOM 1576 C C . ARG A 1 195 ? 2.547 -11.782 -0.015 1.00 51.00 195 ARG A C 1
ATOM 1578 O O . ARG A 1 195 ? 3.776 -11.848 -0.014 1.00 51.00 195 ARG A O 1
ATOM 1585 N N . ASN A 1 196 ? 1.780 -12.748 0.496 1.00 43.19 196 ASN A N 1
ATOM 1586 C CA . ASN A 1 196 ? 2.334 -14.091 0.740 1.00 43.19 196 ASN A CA 1
ATOM 1587 C C . ASN A 1 196 ? 2.102 -14.996 -0.468 1.00 43.19 196 ASN A C 1
ATOM 1589 O O . ASN A 1 196 ? 0.946 -15.034 -0.941 1.00 43.19 196 ASN A O 1
#